Protein AF-A0AA48L4Y2-F1 (afdb_monomer)

Sequence (197 aa):
MAPTPDEFEDLVLSARYGDLEDVQAFADAYGWGAVSSARDDRGNSVLHMACGNGHLDVVKLILANVPASALPALISAKNEAGSPAVHWAVLNNHVACVQALVDVPDTNGGGIQVLKQCNGAGRDAFAEALFSGEGKEEVAGWIEGYIWKIEGDDDEVRMTAGVAAEEEVPSRDEQGVEPVEVEPVDDVADKAAQLKV

Mean predicted aligned error: 11.94 Å

Nearest PDB structures (foldseek):
  6wj5-assembly1_D  TM=8.717E-01  e=1.691E-03  Homo sapiens
  4ber-assembly2_B  TM=6.955E-01  e=3.389E-02  Legionella pneumophila
  4bep-assembly1_A  TM=6.954E-01  e=5.237E-02  Legionella pneumophila
  4ber-assembly1_A  TM=5.789E-01  e=1.991E-02  Legionella pneumophila
  8ffn-assembly1_D  TM=6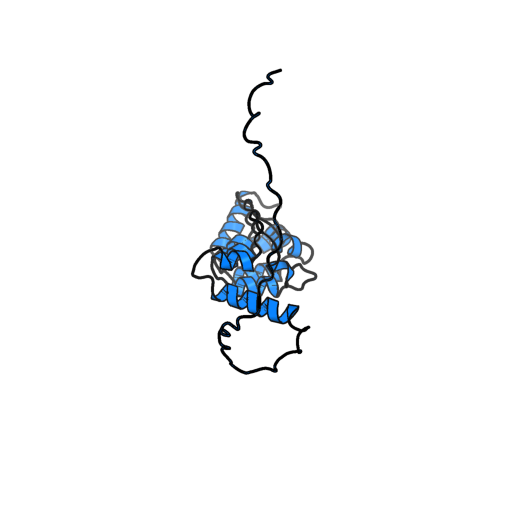.834E-01  e=2.128E-01  Oryctolagus cuniculus

Radius of gyration: 29.12 Å; Cα contacts (8 Å, |Δi|>4): 276; chains: 1; bounding box: 44×71×82 Å

InterPro domains:
  IPR002110 Ankyrin repeat [PF12796] (12-103)
  IPR002110 Ankyrin repeat [PS50088] (42-63)
  IPR002110 Ankyrin repeat [SM00248] (42-71)
  IPR002110 Ankyrin repeat [SM00248] (81-109)
  IPR036770 Ankyrin repeat-containing domain superfamily [G3DSA:1.25.40.20] (3-144)
  IPR036770 Ankyrin repeat-containing domain superfamily [SSF48403] (11-104)

Secondary structure (DSSP, 8-state):
-PPPHHHHHHHHHHHHHT-HHHHHHHHHHH-HHHHHH-B-TT--BHHHHHHHTT-HHHHHHHHHHS-TTTHHHHHT-B-TTS-BHHHHHHHTT-HHHHHHHHTS-GGGT-HHHHHT---TTS--HHHHHHHT-SS-HHHHHHHHHHHHHHHGGG-------------PPPPP-----PPPP----------------

Organism: NCBI:txid279322

Structure (mmCIF, N/CA/C/O backbone):
data_AF-A0AA48L4Y2-F1
#
_entry.id   AF-A0AA48L4Y2-F1
#
loop_
_atom_site.group_PDB
_atom_site.id
_atom_site.type_symbol
_atom_site.label_atom_id
_atom_site.label_alt_id
_atom_site.label_comp_id
_atom_site.label_asym_id
_atom_site.label_entity_id
_atom_site.label_seq_id
_atom_site.pdbx_PDB_ins_code
_atom_site.Cartn_x
_atom_site.Cartn_y
_atom_site.Cartn_z
_atom_site.occupancy
_atom_site.B_iso_or_equiv
_atom_site.auth_seq_id
_atom_site.auth_comp_id
_atom_site.auth_asym_id
_atom_site.auth_atom_id
_atom_site.pdbx_PDB_model_num
ATOM 1 N N . MET A 1 1 ? 15.351 -6.177 -18.259 1.00 82.12 1 MET A N 1
ATOM 2 C CA . MET A 1 1 ? 15.454 -4.733 -18.571 1.00 82.12 1 MET A CA 1
ATOM 3 C C . MET A 1 1 ? 14.883 -3.984 -17.378 1.00 82.12 1 MET A C 1
ATOM 5 O O . MET A 1 1 ? 14.083 -4.585 -16.675 1.00 82.12 1 MET A O 1
ATOM 9 N N . ALA A 1 2 ? 15.347 -2.771 -17.074 1.00 93.12 2 ALA A N 1
ATOM 10 C CA . ALA A 1 2 ? 14.723 -1.972 -16.016 1.00 93.12 2 ALA A CA 1
ATOM 11 C C . ALA A 1 2 ? 13.446 -1.302 -16.566 1.00 93.12 2 ALA A C 1
ATOM 13 O O . ALA A 1 2 ? 13.477 -0.947 -17.748 1.00 93.12 2 ALA A O 1
ATOM 14 N N . PRO A 1 3 ? 12.383 -1.132 -15.756 1.00 97.25 3 PRO A N 1
ATOM 15 C CA . PRO A 1 3 ? 11.187 -0.404 -16.175 1.00 97.25 3 PRO A CA 1
ATOM 16 C C . PRO A 1 3 ? 11.504 1.054 -16.518 1.00 97.25 3 PRO A C 1
ATOM 18 O O . PRO A 1 3 ? 12.407 1.656 -15.923 1.00 97.25 3 PRO A O 1
ATOM 21 N N . THR A 1 4 ? 10.762 1.625 -17.459 1.00 97.56 4 THR A N 1
ATOM 22 C CA . THR A 1 4 ? 10.784 3.063 -17.749 1.00 97.56 4 THR A CA 1
ATOM 23 C C . THR A 1 4 ? 9.967 3.851 -16.710 1.00 97.56 4 THR A C 1
ATOM 25 O O . THR A 1 4 ? 9.196 3.258 -15.953 1.00 97.56 4 THR A O 1
ATOM 28 N N . PRO A 1 5 ? 10.117 5.189 -16.644 1.00 96.69 5 PRO A N 1
ATOM 29 C CA . PRO A 1 5 ? 9.245 6.032 -15.823 1.00 96.69 5 PRO A CA 1
ATOM 30 C C . PRO A 1 5 ? 7.757 5.858 -16.159 1.00 96.69 5 PRO A C 1
ATOM 32 O O . PRO A 1 5 ? 6.973 5.603 -15.253 1.00 96.69 5 PRO A O 1
ATOM 35 N N . ASP A 1 6 ? 7.402 5.873 -17.447 1.00 96.62 6 ASP A N 1
ATOM 36 C CA . ASP A 1 6 ? 6.021 5.683 -17.912 1.00 96.62 6 ASP A CA 1
ATOM 37 C C . ASP A 1 6 ? 5.442 4.335 -17.443 1.00 96.62 6 ASP A C 1
ATOM 39 O O . ASP A 1 6 ? 4.315 4.271 -16.968 1.00 96.62 6 ASP A O 1
ATOM 43 N N . GLU A 1 7 ? 6.232 3.254 -17.474 1.00 98.31 7 GLU A N 1
ATOM 44 C CA . GLU A 1 7 ? 5.785 1.942 -16.983 1.00 98.31 7 GLU A CA 1
ATOM 45 C C . GLU A 1 7 ? 5.562 1.927 -15.461 1.00 98.31 7 GLU A C 1
ATOM 47 O O . GLU A 1 7 ? 4.697 1.203 -14.964 1.00 98.31 7 GLU A O 1
ATOM 52 N N . PHE A 1 8 ? 6.327 2.716 -14.697 1.00 98.31 8 PHE A N 1
ATOM 53 C CA . PHE A 1 8 ? 6.065 2.889 -13.268 1.00 98.31 8 PHE A CA 1
ATOM 54 C C . PHE A 1 8 ? 4.795 3.697 -13.009 1.00 98.31 8 PHE A C 1
ATOM 56 O O . PHE A 1 8 ? 4.038 3.342 -12.104 1.00 98.31 8 PHE A O 1
ATOM 63 N N . GLU A 1 9 ? 4.553 4.756 -13.780 1.00 97.31 9 GLU A N 1
ATOM 64 C CA . GLU A 1 9 ? 3.323 5.546 -13.694 1.00 97.31 9 GLU A CA 1
ATOM 65 C C . GLU A 1 9 ? 2.095 4.690 -14.026 1.00 97.31 9 GLU A C 1
ATOM 67 O O . GLU A 1 9 ? 1.139 4.666 -13.244 1.00 97.31 9 GLU A O 1
ATOM 72 N N . ASP A 1 10 ? 2.156 3.912 -15.109 1.00 98.31 10 ASP A N 1
ATOM 73 C CA . ASP A 1 10 ? 1.099 2.987 -15.524 1.00 98.31 10 ASP A CA 1
ATOM 74 C C . ASP A 1 10 ? 0.814 1.930 -14.448 1.00 98.31 10 ASP A C 1
ATOM 76 O O . ASP A 1 10 ? -0.346 1.639 -14.141 1.00 98.31 10 ASP A O 1
ATOM 80 N N . LEU A 1 11 ? 1.850 1.395 -13.792 1.00 98.81 11 LEU A N 1
ATOM 81 C CA . LEU A 1 11 ? 1.672 0.474 -12.669 1.00 98.81 11 LEU A CA 1
ATOM 82 C C . LEU A 1 11 ? 0.964 1.140 -11.479 1.00 98.81 11 LEU A C 1
ATOM 84 O O . LEU A 1 11 ? 0.075 0.544 -10.864 1.00 98.81 11 LEU A O 1
ATOM 88 N N . VAL A 1 12 ? 1.365 2.361 -11.112 1.00 98.69 12 VAL A N 1
ATOM 89 C CA . VAL A 1 12 ? 0.729 3.088 -10.002 1.00 98.69 12 VAL A CA 1
ATOM 90 C C . VAL A 1 12 ? -0.729 3.414 -10.342 1.00 98.69 12 VAL A C 1
ATOM 92 O O . VAL A 1 12 ? -1.592 3.337 -9.463 1.00 98.69 12 VAL A O 1
ATOM 95 N N . LEU A 1 13 ? -1.030 3.694 -11.613 1.00 98.62 13 LEU A N 1
ATOM 96 C CA . LEU A 1 13 ? -2.392 3.883 -12.105 1.00 98.62 13 LEU A CA 1
ATOM 97 C C . LEU A 1 13 ? -3.214 2.586 -12.066 1.00 98.62 13 LEU A C 1
ATOM 99 O O . LEU A 1 13 ? -4.351 2.612 -11.601 1.00 98.62 13 LEU A O 1
ATOM 103 N N . SER A 1 14 ? -2.623 1.454 -12.450 1.00 98.81 14 SER A N 1
ATOM 104 C CA . SER A 1 14 ? -3.247 0.125 -12.350 1.00 98.81 14 SER A CA 1
ATOM 105 C C . SER A 1 14 ? -3.649 -0.175 -10.901 1.00 98.81 14 SER A C 1
ATOM 107 O O . SER A 1 14 ? -4.778 -0.567 -10.609 1.00 98.81 14 SER A O 1
ATOM 109 N N . ALA A 1 15 ? -2.763 0.126 -9.943 1.00 98.81 15 ALA A N 1
ATOM 110 C CA . ALA A 1 15 ? -3.067 -0.006 -8.519 1.00 98.81 15 ALA A CA 1
ATOM 111 C C . ALA A 1 15 ? -4.186 0.943 -8.045 1.00 98.81 15 ALA A C 1
ATOM 113 O O . ALA A 1 15 ? -4.912 0.615 -7.106 1.00 98.81 15 ALA A O 1
ATOM 114 N N . ARG A 1 16 ? -4.344 2.110 -8.683 1.00 98.69 16 ARG A N 1
ATOM 115 C CA . ARG A 1 16 ? -5.411 3.078 -8.385 1.00 98.69 16 ARG A CA 1
ATOM 116 C C . ARG A 1 16 ? -6.785 2.609 -8.841 1.00 98.69 16 ARG A C 1
ATOM 118 O O . ARG A 1 16 ? -7.756 2.965 -8.183 1.00 98.69 16 ARG A O 1
ATOM 125 N N . TYR A 1 17 ? -6.860 1.881 -9.951 1.00 98.56 17 TYR A N 1
ATOM 126 C CA . TYR A 1 17 ? -8.119 1.374 -10.504 1.00 98.56 17 TYR A CA 1
ATOM 127 C C . TYR A 1 17 ? -8.431 -0.071 -10.105 1.00 98.56 17 TYR A C 1
ATOM 129 O O . TYR A 1 17 ? -9.538 -0.545 -10.356 1.00 98.56 17 TYR A O 1
ATOM 137 N N . GLY A 1 18 ? -7.499 -0.742 -9.425 1.00 98.56 18 GLY A N 1
ATOM 138 C CA . GLY A 1 18 ? -7.690 -2.116 -8.976 1.00 98.56 18 GLY A CA 1
ATOM 139 C C . GLY A 1 18 ? -7.414 -3.142 -10.070 1.00 98.56 18 GLY A C 1
ATOM 140 O O . GLY A 1 18 ? -7.917 -4.260 -9.991 1.00 98.56 18 GLY A O 1
ATOM 141 N N . ASP A 1 19 ? -6.620 -2.777 -11.078 1.00 98.62 19 ASP A N 1
ATOM 142 C CA . ASP A 1 19 ? -6.296 -3.625 -12.223 1.00 98.62 19 ASP A CA 1
ATOM 143 C C . ASP A 1 19 ? -5.262 -4.683 -11.812 1.00 98.62 19 ASP A C 1
ATOM 145 O O . ASP A 1 19 ? -4.060 -4.585 -12.065 1.00 98.62 19 ASP A O 1
ATOM 149 N N . LEU A 1 20 ? -5.744 -5.705 -11.102 1.00 98.62 20 LEU A N 1
ATOM 150 C CA . LEU A 1 20 ? -4.931 -6.777 -10.530 1.00 98.62 20 LEU A CA 1
ATOM 151 C C . LEU A 1 20 ? -4.103 -7.507 -11.594 1.00 98.62 20 LEU A C 1
ATOM 153 O O . LEU A 1 20 ? -2.946 -7.852 -11.349 1.00 98.62 20 LEU A O 1
ATOM 157 N N . GLU A 1 21 ? -4.694 -7.727 -12.769 1.00 98.56 21 GLU A N 1
ATOM 158 C CA . GLU A 1 21 ? -4.048 -8.399 -13.899 1.00 98.56 21 GLU A CA 1
ATOM 159 C C . GLU A 1 21 ? -2.840 -7.605 -14.412 1.00 98.56 21 GLU A C 1
ATOM 161 O O . GLU A 1 21 ? -1.782 -8.193 -14.634 1.00 98.56 21 GLU A O 1
ATOM 166 N N . ASP A 1 22 ? -2.947 -6.277 -14.497 1.00 98.69 22 ASP A N 1
ATOM 167 C CA . ASP A 1 22 ? -1.859 -5.409 -14.961 1.00 98.69 22 ASP A CA 1
ATOM 168 C C . ASP A 1 22 ? -0.744 -5.287 -13.914 1.00 98.69 22 ASP A C 1
ATOM 170 O O . ASP A 1 22 ? 0.444 -5.326 -14.250 1.00 98.69 22 ASP A O 1
ATOM 174 N N . VAL A 1 23 ? -1.100 -5.253 -12.623 1.00 98.81 23 VAL A N 1
ATOM 175 C CA . VAL A 1 23 ? -0.116 -5.327 -11.528 1.00 98.81 23 VAL A CA 1
ATOM 176 C C . VAL A 1 23 ? 0.671 -6.639 -11.595 1.00 98.81 23 VAL A C 1
ATOM 178 O O . VAL A 1 23 ? 1.899 -6.631 -11.459 1.00 98.81 23 VAL A O 1
ATOM 181 N N . GLN A 1 24 ? -0.011 -7.764 -11.830 1.00 98.75 24 GLN A N 1
ATOM 182 C CA . GLN A 1 24 ? 0.638 -9.064 -11.991 1.00 98.75 24 GLN A CA 1
ATOM 183 C C . GLN A 1 24 ? 1.513 -9.102 -13.250 1.00 98.75 24 GLN A C 1
ATOM 185 O O . GLN A 1 24 ? 2.653 -9.557 -13.179 1.00 98.75 24 GLN A O 1
ATOM 190 N N . ALA A 1 25 ? 1.030 -8.577 -14.378 1.00 98.62 25 ALA A N 1
ATOM 191 C CA . ALA A 1 25 ? 1.781 -8.542 -15.629 1.00 98.62 25 ALA A CA 1
ATOM 192 C C . ALA A 1 25 ? 3.078 -7.724 -15.500 1.00 98.62 25 ALA A C 1
ATOM 194 O O . ALA A 1 25 ? 4.140 -8.169 -15.945 1.00 98.62 25 ALA A O 1
ATOM 195 N N . PHE A 1 26 ? 3.030 -6.568 -14.830 1.00 98.75 26 PHE A N 1
ATOM 196 C CA . PHE A 1 26 ? 4.232 -5.793 -14.523 1.00 98.75 26 PHE A CA 1
ATOM 197 C C . PHE A 1 26 ? 5.196 -6.592 -13.637 1.00 98.75 26 PHE A C 1
ATOM 199 O O . PHE A 1 26 ? 6.405 -6.621 -13.886 1.00 98.75 26 PHE A O 1
ATOM 206 N N . ALA A 1 27 ? 4.680 -7.250 -12.595 1.00 98.50 27 ALA A N 1
ATOM 207 C CA . ALA A 1 27 ? 5.496 -8.056 -11.694 1.00 98.50 27 ALA A CA 1
ATOM 208 C C . ALA A 1 27 ? 6.158 -9.244 -12.410 1.00 98.50 27 ALA A C 1
ATOM 210 O O . ALA A 1 27 ? 7.315 -9.550 -12.127 1.00 98.50 27 ALA A O 1
ATOM 211 N N . ASP A 1 28 ? 5.474 -9.874 -13.361 1.00 98.44 28 ASP A N 1
ATOM 212 C CA . ASP A 1 28 ? 6.025 -10.965 -14.168 1.00 98.44 28 ASP A CA 1
ATOM 213 C C . ASP A 1 28 ? 7.139 -10.471 -15.106 1.00 98.44 28 ASP A C 1
ATOM 215 O O . ASP A 1 28 ? 8.135 -11.169 -15.318 1.00 98.44 28 ASP A O 1
ATOM 219 N N . ALA A 1 29 ? 7.013 -9.250 -15.636 1.00 98.25 29 ALA A N 1
ATOM 220 C CA . ALA A 1 29 ? 8.003 -8.646 -16.525 1.00 98.25 29 ALA A CA 1
ATOM 221 C C . ALA A 1 29 ? 9.253 -8.127 -15.787 1.00 98.25 29 ALA A C 1
ATOM 223 O O . ALA A 1 29 ? 10.380 -8.283 -16.275 1.00 98.25 29 ALA A O 1
ATOM 224 N N . TYR A 1 30 ? 9.067 -7.510 -14.616 1.00 98.31 30 TYR A N 1
ATOM 225 C CA . TYR A 1 30 ? 10.101 -6.712 -13.941 1.00 98.31 30 TYR A CA 1
ATOM 226 C C . TYR A 1 30 ? 10.435 -7.164 -12.515 1.00 98.31 30 TYR A C 1
ATOM 228 O O . TYR A 1 30 ? 11.459 -6.765 -11.954 1.00 98.31 30 TYR A O 1
ATOM 236 N N . GLY A 1 31 ? 9.607 -8.028 -11.934 1.00 98.38 31 GLY A N 1
ATOM 237 C CA . GLY A 1 31 ? 9.739 -8.544 -10.579 1.00 98.38 31 GLY A CA 1
ATOM 238 C C . GLY A 1 31 ? 9.075 -7.668 -9.515 1.00 98.38 31 GLY A C 1
ATOM 239 O O . GLY A 1 31 ? 8.991 -6.444 -9.613 1.00 98.38 31 GLY A O 1
ATOM 240 N N . TRP A 1 32 ? 8.688 -8.302 -8.409 1.00 98.38 32 TRP A N 1
ATOM 241 C CA . TRP A 1 32 ? 8.059 -7.640 -7.260 1.00 98.38 32 TRP A CA 1
ATOM 242 C C . TRP A 1 32 ? 8.945 -6.604 -6.553 1.00 98.38 32 TRP A C 1
ATOM 244 O O . TRP A 1 32 ? 8.445 -5.683 -5.907 1.00 98.38 32 TRP A O 1
ATOM 254 N N . GLY A 1 33 ? 10.269 -6.705 -6.707 1.00 97.75 33 GLY A N 1
ATOM 255 C CA . GLY A 1 33 ? 11.188 -5.652 -6.273 1.00 97.75 33 GLY A CA 1
ATOM 256 C C . GLY A 1 33 ? 10.941 -4.335 -7.017 1.00 97.75 33 GLY A C 1
ATOM 257 O O . GLY A 1 33 ? 10.851 -3.287 -6.379 1.00 97.75 33 GLY A O 1
ATOM 258 N N . ALA A 1 34 ? 10.742 -4.392 -8.338 1.00 98.19 34 ALA A N 1
ATOM 259 C CA . ALA A 1 34 ? 10.421 -3.217 -9.144 1.00 98.19 34 ALA A CA 1
ATOM 260 C C . ALA A 1 34 ? 9.049 -2.638 -8.766 1.00 98.19 34 ALA A C 1
ATOM 262 O O . ALA A 1 34 ? 8.947 -1.431 -8.545 1.00 98.19 34 ALA A O 1
ATOM 263 N N . VAL A 1 35 ? 8.036 -3.494 -8.560 1.00 98.69 35 VAL A N 1
ATOM 264 C CA . VAL A 1 35 ? 6.704 -3.080 -8.070 1.00 98.69 35 VAL A CA 1
ATOM 265 C C . VAL A 1 35 ? 6.817 -2.235 -6.798 1.00 98.69 35 VAL A C 1
ATOM 267 O O . VAL A 1 35 ? 6.218 -1.167 -6.695 1.00 98.69 35 VAL A O 1
ATOM 270 N N . SER A 1 36 ? 7.650 -2.662 -5.842 1.00 98.25 36 SER A N 1
ATOM 271 C CA . SER A 1 36 ? 7.834 -1.941 -4.574 1.00 98.25 36 SER A CA 1
ATOM 272 C C . SER A 1 36 ? 8.508 -0.565 -4.714 1.00 98.25 36 SER A C 1
ATOM 274 O O . SER A 1 36 ? 8.355 0.298 -3.843 1.00 98.25 36 SER A O 1
ATOM 276 N N . SER A 1 37 ? 9.231 -0.327 -5.813 1.00 97.94 37 SER A N 1
ATOM 277 C CA . SER A 1 37 ? 9.951 0.928 -6.074 1.00 97.94 37 SER A CA 1
ATOM 278 C C . SER A 1 37 ? 9.147 1.970 -6.856 1.00 97.94 37 SER A C 1
ATOM 280 O O . SER A 1 37 ? 9.524 3.137 -6.842 1.00 97.94 37 SER A O 1
ATOM 282 N N . ALA A 1 38 ? 8.029 1.580 -7.474 1.00 98.25 38 ALA A N 1
ATOM 283 C CA . ALA A 1 38 ? 7.215 2.456 -8.314 1.00 98.25 38 ALA A CA 1
ATOM 284 C C . ALA A 1 38 ? 6.593 3.614 -7.522 1.00 98.25 38 ALA A C 1
ATOM 286 O O . ALA A 1 38 ? 6.043 3.398 -6.432 1.00 98.25 38 ALA A O 1
ATOM 287 N N . ARG A 1 39 ? 6.682 4.835 -8.051 1.00 98.00 39 ARG A N 1
ATOM 288 C CA . ARG A 1 39 ? 6.108 6.054 -7.466 1.00 98.00 39 ARG A CA 1
ATOM 289 C C . ARG A 1 39 ? 5.532 6.932 -8.574 1.00 98.00 39 ARG A C 1
ATOM 291 O O . ARG A 1 39 ? 6.140 7.000 -9.635 1.00 98.00 39 ARG A O 1
ATOM 298 N N . ASP A 1 40 ? 4.405 7.592 -8.309 1.00 97.19 40 ASP A N 1
ATOM 299 C CA . ASP A 1 40 ? 3.910 8.681 -9.163 1.00 97.19 40 ASP A CA 1
ATOM 300 C C . ASP A 1 40 ? 4.630 10.011 -8.864 1.00 97.19 40 ASP A C 1
ATOM 302 O O . ASP A 1 40 ? 5.438 10.109 -7.933 1.00 97.19 40 ASP A O 1
ATOM 306 N N . ASP A 1 41 ? 4.270 11.058 -9.608 1.00 97.12 41 ASP A N 1
ATOM 307 C CA . ASP A 1 41 ? 4.790 12.424 -9.451 1.00 97.12 41 ASP A CA 1
ATOM 308 C C . ASP A 1 41 ? 4.597 13.033 -8.057 1.00 97.12 41 ASP A C 1
ATOM 310 O O . ASP A 1 41 ? 5.268 14.000 -7.716 1.00 97.12 41 ASP A O 1
ATOM 314 N N . ARG A 1 42 ? 3.679 12.500 -7.244 1.00 97.38 42 ARG A N 1
ATOM 315 C CA . ARG A 1 42 ? 3.410 12.965 -5.874 1.00 97.38 42 ARG A CA 1
ATOM 316 C C . ARG A 1 42 ? 4.058 12.061 -4.828 1.00 97.38 42 ARG A C 1
ATOM 318 O O . ARG A 1 42 ? 3.740 12.149 -3.636 1.00 97.38 42 ARG A O 1
ATOM 325 N N . GLY A 1 43 ? 4.926 11.147 -5.256 1.00 97.75 43 GLY A N 1
ATOM 326 C CA . GLY A 1 43 ? 5.579 10.167 -4.400 1.00 97.75 43 GLY A CA 1
ATOM 327 C C . GLY A 1 43 ? 4.639 9.088 -3.857 1.00 97.75 43 GLY A C 1
ATOM 328 O O . GLY A 1 43 ? 5.007 8.385 -2.914 1.00 97.75 43 GLY A O 1
ATOM 329 N N . ASN A 1 44 ? 3.432 8.932 -4.404 1.00 98.62 44 ASN A N 1
ATOM 330 C CA . ASN A 1 44 ? 2.531 7.858 -4.006 1.00 98.62 44 ASN A CA 1
ATOM 331 C C . ASN A 1 44 ? 3.035 6.529 -4.568 1.00 98.62 44 ASN A C 1
ATOM 333 O O . ASN A 1 44 ? 3.330 6.403 -5.753 1.00 98.62 44 ASN A O 1
ATOM 337 N N . SER A 1 45 ? 3.110 5.515 -3.711 1.00 98.75 45 SER A N 1
ATOM 338 C CA . SER A 1 45 ? 3.391 4.138 -4.126 1.00 98.75 45 SER A CA 1
ATOM 339 C C . SER A 1 45 ? 2.128 3.407 -4.581 1.00 98.75 45 SER A C 1
ATOM 341 O O . SER A 1 45 ? 1.007 3.846 -4.318 1.00 98.75 45 SER A O 1
ATOM 343 N N . VAL A 1 46 ? 2.313 2.216 -5.153 1.00 98.81 46 VAL A N 1
ATOM 344 C CA . VAL A 1 46 ? 1.220 1.274 -5.449 1.00 98.81 46 VAL A CA 1
ATOM 345 C C . VAL A 1 46 ? 0.311 1.009 -4.239 1.00 98.81 46 VAL A C 1
ATOM 347 O O . VAL A 1 46 ? -0.904 0.927 -4.397 1.00 98.81 46 VAL A O 1
ATOM 350 N N . LEU A 1 47 ? 0.859 0.965 -3.014 1.00 98.81 47 LEU A N 1
ATOM 351 C CA . LEU A 1 47 ? 0.045 0.794 -1.806 1.00 98.81 47 LEU A CA 1
ATOM 352 C C . LEU A 1 47 ? -0.791 2.033 -1.485 1.00 98.81 47 LEU A C 1
ATOM 354 O O . LEU A 1 47 ? -1.914 1.861 -1.035 1.00 98.81 47 LEU A O 1
ATOM 358 N N . HIS A 1 48 ? -0.300 3.255 -1.722 1.00 98.81 48 HIS A N 1
ATOM 359 C CA . HIS A 1 48 ? -1.107 4.463 -1.490 1.00 98.81 48 HIS A CA 1
ATOM 360 C C . HIS A 1 48 ? -2.363 4.441 -2.358 1.00 98.81 48 HIS A C 1
ATOM 362 O O . HIS A 1 48 ? -3.465 4.666 -1.861 1.00 98.81 48 HIS A O 1
ATOM 368 N N . MET A 1 49 ? -2.186 4.118 -3.640 1.00 98.81 49 MET A N 1
ATOM 369 C CA . MET A 1 49 ? -3.277 4.088 -4.605 1.00 98.81 49 MET A CA 1
ATOM 370 C C . MET A 1 49 ? -4.259 2.949 -4.334 1.00 98.81 49 MET A C 1
ATOM 372 O O . MET A 1 49 ? -5.458 3.206 -4.240 1.00 98.81 49 MET A O 1
ATOM 376 N N . ALA A 1 50 ? -3.775 1.725 -4.114 1.00 98.88 50 ALA A N 1
ATOM 377 C CA . ALA A 1 50 ? -4.651 0.590 -3.831 1.00 98.88 50 ALA A CA 1
ATOM 378 C C . ALA A 1 50 ? -5.390 0.746 -2.489 1.00 98.88 50 ALA A C 1
ATOM 380 O O . ALA A 1 50 ? -6.598 0.529 -2.418 1.00 98.88 50 ALA A O 1
ATOM 381 N N . CYS A 1 51 ? -4.695 1.191 -1.433 1.00 98.88 51 CYS A N 1
ATOM 382 C CA . CYS A 1 51 ? -5.299 1.413 -0.115 1.00 98.88 51 CYS A CA 1
ATOM 383 C C . CYS A 1 51 ? -6.309 2.560 -0.136 1.00 98.88 51 CYS A C 1
ATOM 385 O O . CYS A 1 51 ? -7.380 2.432 0.450 1.00 98.88 51 CYS A O 1
ATOM 387 N N . GLY A 1 52 ? -5.985 3.665 -0.812 1.00 98.56 52 GLY A N 1
ATOM 388 C CA . GLY A 1 52 ? -6.845 4.844 -0.894 1.00 98.56 52 GLY A CA 1
ATOM 389 C C . GLY A 1 52 ? -8.133 4.644 -1.686 1.00 98.56 52 GLY A C 1
ATOM 390 O O . GLY A 1 52 ? -9.072 5.397 -1.467 1.00 98.56 52 GLY A O 1
ATOM 391 N N . ASN A 1 53 ? -8.183 3.644 -2.571 1.00 98.69 53 ASN A N 1
ATOM 392 C CA . ASN A 1 53 ? -9.368 3.313 -3.371 1.00 98.69 53 ASN A CA 1
ATOM 393 C C . ASN A 1 53 ? -10.015 1.974 -2.959 1.00 98.69 53 ASN A C 1
ATOM 395 O O . ASN A 1 53 ? -10.975 1.528 -3.583 1.00 98.69 53 ASN A O 1
ATOM 399 N N . GLY A 1 54 ? -9.512 1.325 -1.903 1.00 98.56 54 GLY A N 1
ATOM 400 C CA . GLY A 1 54 ? -10.135 0.134 -1.320 1.00 98.56 54 GLY A CA 1
ATOM 401 C C . GLY A 1 54 ? -9.918 -1.164 -2.102 1.00 98.56 54 GLY A C 1
ATOM 402 O O . GLY A 1 54 ? -10.654 -2.130 -1.887 1.00 98.56 54 GLY A O 1
ATOM 403 N N . HIS A 1 55 ? -8.910 -1.222 -2.975 1.00 98.88 55 HIS A N 1
ATOM 404 C CA . HIS A 1 55 ? -8.574 -2.398 -3.786 1.00 98.88 55 HIS A CA 1
ATOM 405 C C . HIS A 1 55 ? -7.815 -3.447 -2.964 1.00 98.88 55 HIS A C 1
ATOM 407 O O . HIS A 1 55 ? -6.604 -3.640 -3.093 1.00 98.88 55 HIS A O 1
ATOM 413 N N . LEU A 1 56 ? -8.538 -4.102 -2.052 1.00 98.88 56 LEU A N 1
ATOM 414 C CA . LEU A 1 56 ? -7.990 -5.061 -1.091 1.00 98.88 56 LEU A CA 1
ATOM 415 C C . LEU A 1 56 ? -7.260 -6.237 -1.750 1.00 98.88 56 LEU A C 1
ATOM 417 O O . LEU A 1 56 ? -6.286 -6.750 -1.205 1.00 98.88 56 LEU A O 1
ATOM 421 N N . ASP A 1 57 ? -7.758 -6.701 -2.886 1.00 98.81 57 ASP A N 1
ATOM 422 C CA . ASP A 1 57 ? -7.163 -7.766 -3.68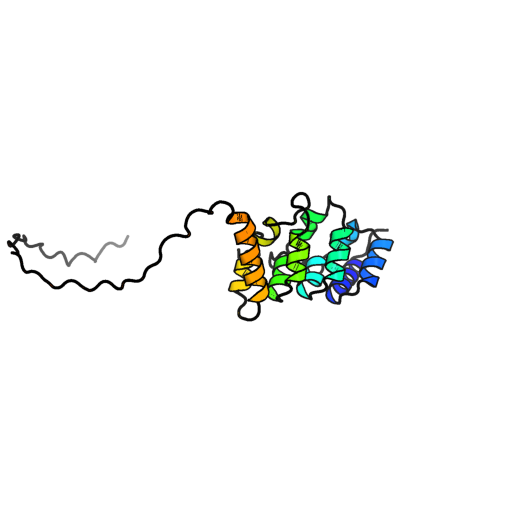4 1.00 98.81 57 ASP A CA 1
ATOM 423 C C . ASP A 1 57 ? -5.778 -7.373 -4.212 1.00 98.81 57 ASP A C 1
ATOM 425 O O . ASP A 1 57 ? -4.821 -8.123 -4.011 1.00 98.81 57 ASP A O 1
ATOM 429 N N . VAL A 1 58 ? -5.639 -6.165 -4.763 1.00 98.94 58 VAL A N 1
ATOM 430 C CA . VAL A 1 58 ? -4.347 -5.598 -5.174 1.00 98.94 58 VAL A CA 1
ATOM 431 C C . VAL A 1 58 ? -3.422 -5.412 -3.970 1.00 98.94 58 VAL A C 1
ATOM 433 O O . VAL A 1 58 ? -2.254 -5.801 -4.029 1.00 98.94 58 VAL A O 1
ATOM 436 N N . VAL A 1 59 ? -3.931 -4.894 -2.844 1.00 98.94 59 VAL A N 1
ATOM 437 C CA . VAL A 1 59 ? -3.149 -4.765 -1.599 1.00 98.94 59 VAL A CA 1
ATOM 438 C C . VAL A 1 59 ? -2.605 -6.127 -1.165 1.00 98.94 59 VAL A C 1
ATOM 440 O O . VAL A 1 59 ? -1.399 -6.274 -0.971 1.00 98.94 59 VAL A O 1
ATOM 443 N N . LYS A 1 60 ? -3.458 -7.151 -1.062 1.00 98.88 60 LYS A N 1
ATOM 444 C CA . LYS A 1 60 ? -3.046 -8.503 -0.659 1.00 98.88 60 LYS A CA 1
ATOM 445 C C . LYS A 1 60 ? -2.050 -9.118 -1.633 1.00 98.88 60 LYS A C 1
ATOM 447 O O . LYS A 1 60 ? -1.090 -9.740 -1.183 1.00 98.88 60 LYS A O 1
ATOM 452 N N . LEU A 1 61 ? -2.249 -8.929 -2.937 1.00 98.81 61 LEU A N 1
ATOM 453 C CA . LEU A 1 61 ? -1.329 -9.422 -3.956 1.00 98.81 61 LEU A CA 1
ATOM 454 C C . LEU A 1 61 ? 0.072 -8.824 -3.766 1.00 98.81 61 LEU A C 1
ATOM 456 O O . LEU A 1 61 ? 1.056 -9.564 -3.731 1.00 98.81 61 LEU A O 1
ATOM 460 N N . ILE A 1 62 ? 0.157 -7.504 -3.581 1.00 98.81 62 ILE A N 1
ATOM 461 C CA . ILE A 1 62 ? 1.424 -6.798 -3.361 1.00 98.81 62 ILE A CA 1
ATOM 462 C C . ILE A 1 62 ? 2.083 -7.271 -2.058 1.00 98.81 62 ILE A C 1
ATOM 464 O O . ILE A 1 62 ? 3.251 -7.659 -2.073 1.00 98.81 62 ILE A O 1
ATOM 468 N N . LEU A 1 63 ? 1.351 -7.286 -0.939 1.00 98.69 63 LEU A N 1
ATOM 469 C CA . LEU A 1 63 ? 1.899 -7.663 0.372 1.00 98.69 63 LEU A CA 1
ATOM 470 C C . LEU A 1 63 ? 2.391 -9.119 0.419 1.00 98.69 63 LEU A C 1
ATOM 472 O O . LEU A 1 63 ? 3.362 -9.411 1.114 1.00 98.69 63 LEU A O 1
ATOM 476 N N . ALA A 1 64 ? 1.747 -10.026 -0.321 1.00 98.44 64 ALA A N 1
ATOM 477 C CA . ALA A 1 64 ? 2.118 -11.439 -0.356 1.00 98.44 64 ALA A CA 1
ATOM 478 C C . ALA A 1 64 ? 3.379 -11.725 -1.186 1.00 98.44 64 ALA A C 1
ATOM 480 O O . ALA A 1 64 ? 4.052 -12.726 -0.935 1.00 98.44 64 ALA A O 1
ATOM 481 N N . ASN A 1 65 ? 3.694 -10.883 -2.175 1.00 98.56 65 ASN A N 1
ATOM 482 C CA . ASN A 1 65 ? 4.737 -11.183 -3.157 1.00 98.56 65 ASN A CA 1
ATOM 483 C C . ASN A 1 65 ? 5.936 -10.224 -3.131 1.00 98.56 65 ASN A C 1
ATOM 485 O O . ASN A 1 65 ? 7.023 -10.592 -3.586 1.00 98.56 65 ASN A O 1
ATOM 489 N N . VAL A 1 66 ? 5.782 -9.007 -2.598 1.00 98.44 66 VAL A N 1
ATOM 490 C CA . VAL A 1 66 ? 6.918 -8.096 -2.404 1.00 98.44 66 VAL A CA 1
ATOM 491 C C . VAL A 1 66 ? 7.939 -8.739 -1.457 1.00 98.44 66 VAL A C 1
ATOM 493 O O . VAL A 1 66 ? 7.562 -9.227 -0.390 1.00 98.44 66 VAL A O 1
ATOM 496 N N . PRO A 1 67 ? 9.244 -8.742 -1.805 1.00 97.75 67 PRO A N 1
ATOM 497 C CA . PRO A 1 67 ? 10.264 -9.346 -0.960 1.00 97.75 67 PRO A CA 1
ATOM 498 C C . PRO A 1 67 ? 10.249 -8.762 0.453 1.00 97.75 67 PRO A C 1
ATOM 500 O O . PRO A 1 67 ? 10.199 -7.542 0.623 1.00 97.75 67 PRO A O 1
ATOM 503 N N . ALA A 1 68 ? 10.395 -9.617 1.468 1.00 96.25 68 ALA A N 1
ATOM 504 C CA . ALA A 1 68 ? 10.403 -9.197 2.872 1.00 96.25 68 ALA A CA 1
ATOM 505 C C . ALA A 1 68 ? 11.450 -8.104 3.173 1.00 96.25 68 ALA A C 1
ATOM 507 O O . ALA A 1 68 ? 11.230 -7.260 4.032 1.00 96.25 68 ALA A O 1
ATOM 508 N N . SER A 1 69 ? 12.562 -8.060 2.428 1.00 96.75 69 SER A N 1
ATOM 509 C CA . SER A 1 69 ? 13.588 -7.015 2.552 1.00 96.75 69 SER A CA 1
ATOM 510 C C . SER A 1 69 ? 13.148 -5.629 2.061 1.00 96.75 69 SER A C 1
ATOM 512 O O . SER A 1 69 ? 13.761 -4.636 2.437 1.00 96.75 69 SER A O 1
ATOM 514 N N . ALA A 1 70 ? 12.131 -5.551 1.199 1.00 97.81 70 ALA A N 1
ATOM 515 C CA . ALA A 1 70 ? 11.592 -4.306 0.645 1.00 97.81 70 ALA A CA 1
ATOM 516 C C . ALA A 1 70 ? 10.255 -3.901 1.288 1.00 97.81 70 ALA A C 1
ATOM 518 O O . ALA A 1 70 ? 9.885 -2.727 1.259 1.00 97.81 70 ALA A O 1
ATOM 519 N N . LEU A 1 71 ? 9.541 -4.858 1.889 1.00 97.69 71 LEU A N 1
ATOM 520 C CA . LEU A 1 71 ? 8.197 -4.654 2.421 1.00 97.69 71 LEU A CA 1
ATOM 521 C C . LEU A 1 71 ? 8.112 -3.572 3.520 1.00 97.69 71 LEU A C 1
ATOM 523 O O . LEU A 1 71 ? 7.260 -2.692 3.378 1.00 97.69 71 LEU A O 1
ATOM 527 N N . PRO A 1 72 ? 9.017 -3.508 4.525 1.00 98.06 72 PRO A N 1
ATOM 528 C CA . PRO A 1 72 ? 8.987 -2.436 5.521 1.00 98.06 72 PRO A CA 1
ATOM 529 C C . PRO A 1 72 ? 9.109 -1.043 4.896 1.00 98.06 72 PRO A C 1
ATOM 531 O O . PRO A 1 72 ? 8.393 -0.116 5.277 1.00 98.06 72 PRO A O 1
ATOM 534 N N . ALA A 1 73 ? 9.994 -0.895 3.905 1.00 98.25 73 ALA A N 1
ATOM 535 C CA . ALA A 1 73 ? 10.209 0.369 3.208 1.00 98.25 73 ALA A CA 1
ATOM 536 C C . ALA A 1 73 ? 9.005 0.759 2.338 1.00 98.25 73 ALA A C 1
ATOM 538 O O . ALA A 1 73 ? 8.715 1.942 2.201 1.00 98.25 73 ALA A O 1
ATOM 539 N N . LEU A 1 74 ? 8.291 -0.216 1.766 1.00 98.62 74 LEU A N 1
ATOM 540 C CA . LEU A 1 74 ? 7.078 0.029 0.989 1.00 98.62 74 LEU A CA 1
ATOM 541 C C . LEU A 1 74 ? 5.892 0.431 1.881 1.00 98.62 74 LEU A C 1
ATOM 543 O O . LEU A 1 74 ? 5.199 1.391 1.551 1.00 98.62 74 LEU A O 1
ATOM 547 N N . ILE A 1 75 ? 5.675 -0.270 3.000 1.00 98.56 75 ILE A N 1
ATOM 548 C CA . ILE A 1 75 ? 4.578 0.007 3.946 1.00 98.56 75 ILE A CA 1
ATOM 549 C C . ILE A 1 75 ? 4.758 1.372 4.622 1.00 98.56 75 ILE A C 1
ATOM 551 O O . ILE A 1 75 ? 3.785 2.099 4.816 1.00 98.56 75 ILE A O 1
ATOM 555 N N . SER A 1 76 ? 5.999 1.731 4.966 1.00 98.06 76 SER A N 1
ATOM 556 C CA . SER A 1 76 ? 6.327 3.008 5.615 1.00 98.06 76 SER A CA 1
ATOM 557 C C . SER A 1 76 ? 6.690 4.140 4.651 1.00 98.06 76 SER A C 1
ATOM 559 O O . SER A 1 76 ? 7.039 5.240 5.090 1.00 98.06 76 SER A O 1
ATOM 561 N N . ALA A 1 77 ? 6.616 3.894 3.338 1.00 98.38 77 ALA A N 1
ATOM 562 C CA . ALA A 1 77 ? 6.872 4.917 2.334 1.00 98.38 77 ALA A CA 1
ATOM 563 C C . ALA A 1 77 ? 5.897 6.078 2.522 1.00 98.38 77 ALA A C 1
ATOM 565 O O . ALA A 1 77 ? 4.694 5.860 2.629 1.00 98.38 77 ALA A O 1
ATOM 566 N N . LYS A 1 78 ? 6.420 7.303 2.509 1.00 98.44 78 LYS A N 1
ATOM 567 C CA . LYS A 1 78 ? 5.633 8.531 2.612 1.00 98.44 78 LYS A CA 1
ATOM 568 C C . LYS A 1 78 ? 5.606 9.242 1.270 1.00 98.44 78 LYS A C 1
ATOM 570 O O . LYS A 1 78 ? 6.652 9.376 0.634 1.00 98.44 78 LYS A O 1
ATOM 575 N N . ASN A 1 79 ? 4.428 9.705 0.874 1.00 98.44 79 ASN A N 1
ATOM 576 C CA . ASN A 1 79 ? 4.268 10.579 -0.282 1.00 98.44 79 ASN A CA 1
ATOM 577 C C . ASN A 1 79 ? 4.723 12.023 0.025 1.00 98.44 79 ASN A C 1
ATOM 579 O O . ASN A 1 79 ? 5.197 12.319 1.124 1.00 98.44 79 ASN A O 1
ATOM 583 N N . GLU A 1 80 ? 4.548 12.950 -0.919 1.00 98.25 80 GLU A N 1
ATOM 584 C CA . GLU A 1 80 ? 4.913 14.366 -0.738 1.00 98.25 80 GLU A CA 1
ATOM 585 C C . GLU A 1 80 ? 4.185 15.064 0.424 1.00 98.25 80 GLU A C 1
ATOM 587 O O . GLU A 1 80 ? 4.738 15.967 1.049 1.00 98.25 80 GLU A O 1
ATOM 592 N N . ALA A 1 81 ? 2.973 14.622 0.780 1.00 96.38 81 ALA A N 1
ATOM 593 C CA . ALA A 1 81 ? 2.250 15.106 1.961 1.00 96.38 81 ALA A CA 1
ATOM 594 C C . ALA A 1 81 ? 2.760 14.471 3.274 1.00 96.38 81 ALA A C 1
ATOM 596 O O . ALA A 1 81 ? 2.143 14.612 4.335 1.00 96.38 81 ALA A O 1
ATOM 597 N N . GLY A 1 82 ? 3.851 13.706 3.210 1.00 98.25 82 GLY A N 1
ATOM 598 C CA . GLY A 1 82 ? 4.397 12.931 4.314 1.00 98.25 82 GLY A CA 1
ATOM 599 C C . GLY A 1 82 ? 3.501 11.773 4.751 1.00 98.25 82 GLY A C 1
ATOM 600 O O . GLY A 1 82 ? 3.783 11.168 5.779 1.00 98.25 82 GLY A O 1
ATOM 601 N N . SER A 1 83 ? 2.419 11.481 4.028 1.00 98.19 83 SER A N 1
ATOM 602 C CA . SER A 1 83 ? 1.423 10.485 4.425 1.00 98.19 83 SER A CA 1
ATOM 603 C C . SER A 1 83 ? 1.842 9.105 3.930 1.00 98.19 83 SER A C 1
ATOM 605 O O . SER A 1 83 ? 2.153 8.998 2.746 1.00 98.19 83 SER A O 1
ATOM 607 N N . PRO A 1 84 ? 1.854 8.069 4.783 1.00 98.25 84 PRO A N 1
ATOM 608 C CA . PRO A 1 84 ? 1.969 6.686 4.340 1.00 98.25 84 PRO A CA 1
ATOM 609 C C . PRO A 1 84 ? 0.641 6.140 3.798 1.00 98.25 84 PRO A C 1
ATOM 611 O O . PRO A 1 84 ? -0.422 6.749 3.951 1.00 98.25 84 PRO A O 1
ATOM 614 N N . ALA A 1 85 ? 0.687 4.956 3.181 1.00 98.56 85 ALA A N 1
ATOM 615 C CA . ALA A 1 85 ? -0.472 4.340 2.530 1.00 98.56 85 ALA A CA 1
ATOM 616 C C . ALA A 1 85 ? -1.664 4.098 3.477 1.00 98.56 85 ALA A C 1
ATOM 618 O O . ALA A 1 85 ? -2.816 4.223 3.059 1.00 98.56 85 ALA A O 1
ATOM 619 N N . VAL A 1 86 ? -1.409 3.806 4.760 1.00 98.62 86 VAL A N 1
ATOM 620 C CA . VAL A 1 86 ? -2.478 3.597 5.751 1.00 98.62 86 VAL A CA 1
ATOM 621 C C . VAL A 1 86 ? -3.351 4.841 5.936 1.00 98.62 86 VAL A C 1
ATOM 623 O O . VAL A 1 86 ? -4.565 4.703 6.058 1.00 98.62 86 VAL A O 1
ATOM 626 N N . HIS A 1 87 ? -2.788 6.055 5.857 1.00 98.38 87 HIS A N 1
ATOM 627 C CA . HIS A 1 87 ? -3.568 7.297 5.955 1.00 98.38 87 HIS A CA 1
ATOM 628 C C . HIS A 1 87 ? -4.575 7.415 4.822 1.00 98.38 87 HIS A C 1
ATOM 630 O O . HIS A 1 87 ? -5.682 7.888 5.041 1.00 98.38 87 HIS A O 1
ATOM 636 N N . TRP A 1 88 ? -4.230 6.946 3.623 1.00 98.19 88 TRP A N 1
ATOM 637 C CA . TRP A 1 88 ? -5.143 6.970 2.482 1.00 98.19 88 TRP A CA 1
ATOM 638 C C . TRP A 1 88 ? -6.293 5.972 2.642 1.00 98.19 88 TRP A C 1
ATOM 640 O O . TRP A 1 88 ? -7.431 6.316 2.320 1.00 98.19 88 TRP A O 1
ATOM 650 N N . ALA A 1 89 ? -6.031 4.777 3.186 1.00 98.56 89 ALA A N 1
ATOM 651 C CA . ALA A 1 89 ? -7.101 3.850 3.560 1.00 98.56 89 ALA A CA 1
ATOM 652 C C . ALA A 1 89 ? -8.000 4.437 4.656 1.00 98.56 89 ALA A C 1
ATOM 654 O O . ALA A 1 89 ? -9.219 4.326 4.564 1.00 98.56 89 ALA A O 1
ATOM 655 N N . VAL A 1 90 ? -7.421 5.096 5.664 1.00 98.38 90 VAL A N 1
ATOM 656 C CA . VAL A 1 90 ? -8.175 5.740 6.750 1.00 98.38 90 VAL A CA 1
ATOM 657 C C . VAL A 1 90 ? -9.054 6.874 6.233 1.00 98.38 90 VAL A C 1
ATOM 659 O O . VAL A 1 90 ? -10.244 6.910 6.537 1.00 98.38 90 VAL A O 1
ATOM 662 N N . LEU A 1 91 ? -8.498 7.772 5.417 1.00 96.31 91 LEU A N 1
ATOM 663 C CA . LEU A 1 91 ? -9.215 8.921 4.859 1.00 96.31 91 LEU A CA 1
ATOM 664 C C . LEU A 1 91 ? -10.478 8.519 4.089 1.00 96.31 91 LEU A C 1
ATOM 666 O O . LEU A 1 91 ? -11.453 9.270 4.085 1.00 96.31 91 LEU A O 1
ATOM 670 N N . ASN A 1 92 ? -10.460 7.331 3.482 1.00 96.31 92 ASN A N 1
ATOM 671 C CA . ASN A 1 92 ? -11.552 6.782 2.681 1.00 96.31 92 ASN A CA 1
ATOM 672 C C . ASN A 1 92 ? -12.277 5.603 3.363 1.00 96.31 92 ASN A C 1
ATOM 674 O O . ASN A 1 92 ? -13.049 4.898 2.719 1.00 96.31 92 ASN A O 1
ATOM 678 N N . ASN A 1 93 ? -12.058 5.396 4.668 1.00 97.69 93 ASN A N 1
ATOM 679 C CA . ASN A 1 93 ? -12.730 4.380 5.487 1.00 97.69 93 ASN A CA 1
ATOM 680 C C . ASN A 1 93 ? -12.590 2.929 4.965 1.00 97.69 93 ASN A C 1
ATOM 682 O O . ASN A 1 93 ? -13.491 2.101 5.088 1.00 97.69 93 ASN A O 1
ATOM 686 N N . HIS A 1 94 ? -11.438 2.584 4.391 1.00 98.50 94 HIS A N 1
ATOM 687 C CA . HIS A 1 94 ? -11.145 1.246 3.873 1.00 98.50 94 HIS A CA 1
ATOM 688 C C . HIS A 1 94 ? -10.544 0.331 4.950 1.00 98.50 94 HIS A C 1
ATOM 690 O O . HIS A 1 94 ? -9.370 -0.043 4.892 1.00 98.50 94 HIS A O 1
ATOM 696 N N . VAL A 1 95 ? -11.370 -0.070 5.923 1.00 98.69 95 VAL A N 1
ATOM 697 C CA . VAL A 1 95 ? -10.968 -0.889 7.088 1.00 98.69 95 VAL A CA 1
ATOM 698 C C . VAL A 1 95 ? -10.209 -2.153 6.691 1.00 98.69 95 VAL A C 1
ATOM 700 O O . VAL A 1 95 ? -9.177 -2.465 7.277 1.00 98.69 95 VAL A O 1
ATOM 703 N N . ALA A 1 96 ? -10.671 -2.859 5.658 1.00 98.81 96 ALA A N 1
ATOM 704 C CA . ALA A 1 96 ? -10.035 -4.097 5.220 1.00 98.81 96 ALA A CA 1
ATOM 705 C C . ALA A 1 96 ? -8.604 -3.885 4.687 1.00 98.81 96 ALA A C 1
ATOM 707 O O . ALA A 1 96 ? -7.756 -4.762 4.836 1.00 98.81 96 ALA A O 1
ATOM 708 N N . CYS A 1 97 ? -8.313 -2.721 4.094 1.00 98.81 97 CYS A N 1
ATOM 709 C CA . CYS A 1 97 ? -6.953 -2.377 3.673 1.00 98.81 97 CYS A CA 1
ATOM 710 C C . CYS A 1 97 ? -6.070 -2.045 4.881 1.00 98.81 97 CYS A C 1
ATOM 712 O O . CYS A 1 97 ? -4.924 -2.486 4.928 1.00 98.81 97 CYS A O 1
ATOM 714 N N . VAL A 1 98 ? -6.606 -1.333 5.882 1.00 98.81 98 VAL A N 1
ATOM 715 C CA . VAL A 1 98 ? -5.892 -1.081 7.147 1.00 98.81 98 VAL A CA 1
ATOM 716 C C . VAL A 1 98 ? -5.546 -2.403 7.836 1.00 98.81 98 VAL A C 1
ATOM 718 O O . VAL A 1 98 ? -4.389 -2.618 8.183 1.00 98.81 98 VAL A O 1
ATOM 721 N N . GLN A 1 99 ? -6.516 -3.315 7.947 1.00 98.75 99 GLN A N 1
ATOM 722 C CA . GLN A 1 99 ? -6.313 -4.670 8.464 1.00 98.75 99 GLN A CA 1
ATOM 723 C C . GLN A 1 99 ? -5.213 -5.404 7.703 1.00 98.75 99 GLN A C 1
ATOM 725 O O . GLN A 1 99 ? -4.276 -5.886 8.319 1.00 98.75 99 GLN A O 1
ATOM 730 N N . ALA A 1 100 ? -5.264 -5.422 6.368 1.00 98.81 100 ALA A N 1
ATOM 731 C CA . ALA A 1 100 ? -4.261 -6.117 5.567 1.00 98.81 100 ALA A CA 1
ATOM 732 C C . ALA A 1 100 ? -2.833 -5.592 5.798 1.00 98.81 100 ALA A C 1
ATOM 734 O O . ALA A 1 100 ? -1.899 -6.388 5.825 1.00 98.81 100 ALA A O 1
ATOM 735 N N . LEU A 1 101 ? -2.655 -4.277 5.981 1.00 98.75 101 LEU A N 1
ATOM 736 C CA . LEU A 1 101 ? -1.351 -3.690 6.313 1.00 98.75 101 LEU A CA 1
ATOM 737 C C . LEU A 1 101 ? -0.893 -4.071 7.728 1.00 98.75 101 LEU A C 1
ATOM 739 O O . LEU A 1 101 ? 0.280 -4.372 7.933 1.00 98.75 101 LEU A O 1
ATOM 743 N N . VAL A 1 102 ? -1.813 -4.056 8.691 1.00 98.50 102 VAL A N 1
ATOM 744 C CA . VAL A 1 102 ? -1.549 -4.393 10.096 1.00 98.50 102 VAL A CA 1
ATOM 745 C C . VAL A 1 102 ? -1.291 -5.895 10.288 1.00 98.50 102 VAL A C 1
ATOM 747 O O . VAL A 1 102 ? -0.461 -6.269 11.108 1.00 98.50 102 VAL A O 1
ATOM 750 N N . ASP A 1 103 ? -1.930 -6.760 9.504 1.00 98.12 103 ASP A N 1
ATOM 751 C CA . ASP A 1 103 ? -1.776 -8.220 9.575 1.00 98.12 103 ASP A CA 1
ATOM 752 C C . ASP A 1 103 ? -0.417 -8.710 9.039 1.00 98.12 103 ASP A C 1
ATOM 754 O O . ASP A 1 103 ? -0.049 -9.875 9.224 1.00 98.12 103 ASP A O 1
ATOM 758 N N . VAL A 1 104 ? 0.357 -7.845 8.373 1.00 98.12 104 VAL A N 1
ATOM 759 C CA . VAL A 1 104 ? 1.749 -8.152 8.023 1.00 98.12 104 VAL A CA 1
ATOM 760 C C . VAL A 1 104 ? 2.553 -8.352 9.321 1.00 98.12 104 VAL A C 1
ATOM 762 O O . VAL A 1 104 ? 2.400 -7.576 10.262 1.00 98.12 104 VAL A O 1
ATOM 765 N N . PRO A 1 105 ? 3.445 -9.357 9.410 1.00 96.69 105 PRO A N 1
ATOM 766 C CA . PRO A 1 105 ? 4.271 -9.542 10.600 1.00 96.69 105 PRO A CA 1
ATOM 767 C C . PRO A 1 105 ? 5.090 -8.294 10.952 1.00 96.69 105 PRO A C 1
ATOM 769 O O . PRO A 1 105 ? 5.630 -7.631 10.062 1.00 96.69 105 PRO A O 1
ATOM 772 N N . ASP A 1 106 ? 5.275 -8.030 12.246 1.00 94.88 106 ASP A N 1
ATOM 773 C CA . ASP A 1 106 ? 6.023 -6.859 12.727 1.00 94.88 106 ASP A CA 1
ATOM 774 C C . ASP A 1 106 ? 7.446 -6.781 12.177 1.00 94.88 106 ASP A C 1
ATOM 776 O O . ASP A 1 106 ? 7.924 -5.718 11.784 1.00 94.88 106 ASP A O 1
ATOM 780 N N . THR A 1 107 ? 8.103 -7.936 12.050 1.00 94.44 107 THR A N 1
ATOM 781 C CA . THR A 1 107 ? 9.443 -8.060 11.458 1.00 94.44 107 THR A CA 1
ATOM 782 C C . THR A 1 107 ? 9.508 -7.586 10.005 1.00 94.44 107 THR A C 1
ATOM 784 O O . THR A 1 107 ? 10.591 -7.283 9.512 1.00 94.44 107 THR A O 1
ATOM 787 N N . ASN A 1 108 ? 8.360 -7.513 9.328 1.00 95.62 108 ASN A N 1
ATOM 788 C CA . ASN A 1 108 ? 8.202 -7.058 7.950 1.00 95.62 108 ASN A CA 1
ATOM 789 C C . ASN A 1 108 ? 7.505 -5.685 7.857 1.00 95.62 108 ASN A C 1
ATOM 791 O O . ASN A 1 108 ? 7.150 -5.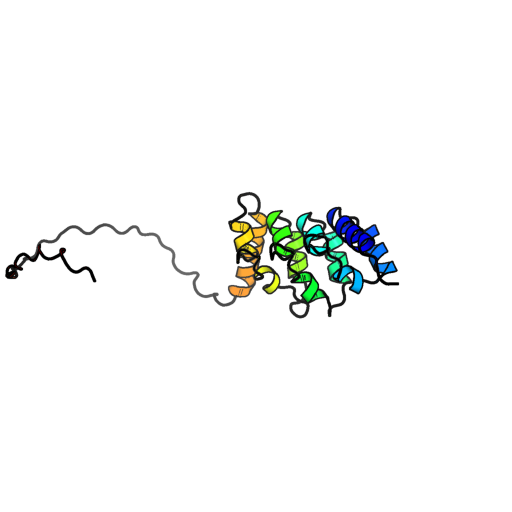254 6.760 1.00 95.62 108 ASN A O 1
ATOM 795 N N . GLY A 1 109 ? 7.346 -4.981 8.982 1.00 94.56 109 GLY A N 1
ATOM 796 C CA . GLY A 1 109 ? 6.835 -3.612 9.031 1.00 94.56 109 GLY A CA 1
ATOM 797 C C . GLY A 1 109 ? 5.319 -3.466 9.179 1.00 94.56 109 GLY A C 1
ATOM 798 O O . GLY A 1 109 ? 4.839 -2.352 8.989 1.00 94.56 109 GLY A O 1
ATOM 799 N N . GLY A 1 110 ? 4.581 -4.538 9.504 1.00 96.81 110 GLY A N 1
ATOM 800 C CA . GLY A 1 110 ? 3.126 -4.491 9.738 1.00 96.81 110 GLY A CA 1
ATOM 801 C C . GLY A 1 110 ? 2.721 -4.034 11.143 1.00 96.81 110 GLY A C 1
ATOM 802 O O . GLY A 1 110 ? 3.275 -3.056 11.618 1.00 96.81 110 GLY A O 1
ATOM 803 N N . GLY A 1 111 ? 1.747 -4.677 11.785 1.00 96.31 111 GLY A N 1
ATOM 804 C CA . GLY A 1 111 ? 1.310 -4.448 13.175 1.00 96.31 111 GLY A CA 1
ATOM 805 C C . GLY A 1 111 ? 1.055 -3.006 13.623 1.00 96.31 111 GLY A C 1
ATOM 806 O O . GLY A 1 111 ? 0.681 -2.132 12.838 1.00 96.31 111 GLY A O 1
ATOM 807 N N . ILE A 1 112 ? 1.220 -2.748 14.929 1.00 95.81 112 ILE A N 1
ATOM 808 C CA . ILE A 1 112 ? 0.831 -1.468 15.552 1.00 95.81 112 ILE A CA 1
ATOM 809 C C . ILE A 1 112 ? 1.641 -0.279 15.020 1.00 95.81 112 ILE A C 1
ATOM 811 O O . ILE A 1 112 ? 1.121 0.832 14.911 1.00 95.81 112 ILE A O 1
ATOM 815 N N . GLN A 1 113 ? 2.895 -0.500 14.623 1.00 94.69 113 GLN A N 1
ATOM 816 C CA . GLN A 1 113 ? 3.749 0.532 14.042 1.00 94.69 113 GLN A CA 1
ATOM 817 C C . GLN A 1 113 ? 3.179 1.108 12.748 1.00 94.69 113 GLN A C 1
ATOM 819 O O . GLN A 1 113 ? 3.425 2.283 12.494 1.00 94.69 113 GLN A O 1
ATOM 824 N N . VAL A 1 114 ? 2.385 0.354 11.971 1.00 97.88 114 VAL A N 1
ATOM 825 C CA . VAL A 1 114 ? 1.641 0.901 10.822 1.00 97.88 114 VAL A CA 1
ATOM 826 C C . VAL A 1 114 ? 0.723 2.032 11.270 1.00 97.88 114 VAL A C 1
ATOM 828 O O . VAL A 1 114 ? 0.727 3.101 10.667 1.00 97.88 114 VAL A O 1
ATOM 831 N N . LEU A 1 115 ? -0.015 1.828 12.360 1.00 97.81 115 LEU A N 1
ATOM 832 C CA . LEU A 1 115 ? -1.000 2.785 12.860 1.00 97.81 115 LEU A CA 1
ATOM 833 C C . LEU A 1 115 ? -0.357 4.011 13.517 1.00 97.81 115 LEU A C 1
ATOM 835 O O . LEU A 1 115 ? -0.936 5.092 13.469 1.00 97.81 115 LEU A O 1
ATOM 839 N N . LYS A 1 116 ? 0.844 3.861 14.091 1.00 96.88 116 LYS A N 1
ATOM 840 C CA . LYS A 1 116 ? 1.578 4.940 14.780 1.00 96.88 116 LYS A CA 1
ATOM 841 C C . LYS A 1 116 ? 2.416 5.823 13.841 1.00 96.88 116 LYS A C 1
ATOM 843 O O . LYS A 1 116 ? 3.033 6.782 14.301 1.00 96.88 116 LYS A O 1
ATOM 848 N N . GLN A 1 117 ? 2.487 5.530 12.538 1.00 96.56 117 GLN A N 1
ATOM 849 C CA . GLN A 1 117 ? 3.231 6.381 11.601 1.00 96.56 117 GLN A CA 1
ATOM 850 C C . GLN A 1 117 ? 2.567 7.752 11.476 1.00 96.56 117 GLN A C 1
ATOM 852 O O . GLN A 1 117 ? 1.370 7.826 11.246 1.00 96.56 117 GLN A O 1
ATOM 857 N N . CYS A 1 118 ? 3.331 8.843 11.546 1.00 97.12 118 CYS A N 1
ATOM 858 C CA . CYS A 1 118 ? 2.771 10.188 11.382 1.00 97.12 118 CYS A CA 1
ATOM 859 C C . CYS A 1 118 ? 2.875 10.701 9.942 1.00 97.12 118 CYS A C 1
ATOM 861 O O . CYS A 1 118 ? 3.922 10.538 9.301 1.00 97.12 118 CYS A O 1
ATOM 863 N N . ASN A 1 119 ? 1.843 11.404 9.471 1.00 97.00 119 ASN A N 1
ATOM 864 C CA . ASN A 1 119 ? 1.907 12.171 8.228 1.00 97.00 119 ASN A CA 1
ATOM 865 C C . ASN A 1 119 ? 2.681 13.497 8.380 1.00 97.00 119 ASN A C 1
ATOM 867 O O . ASN A 1 119 ? 3.210 13.806 9.451 1.00 97.00 119 ASN A O 1
ATOM 871 N N . GLY A 1 120 ? 2.740 14.309 7.317 1.00 97.00 120 GLY A N 1
ATOM 872 C CA . GLY A 1 120 ? 3.396 15.623 7.342 1.00 97.00 120 GLY A CA 1
ATOM 873 C C . GLY A 1 120 ? 2.780 16.628 8.326 1.00 97.00 120 GLY A C 1
ATOM 874 O O . GLY A 1 120 ? 3.440 17.591 8.703 1.00 97.00 120 GLY A O 1
ATOM 875 N N . ALA A 1 121 ? 1.550 16.392 8.789 1.00 95.50 121 ALA A N 1
ATOM 876 C CA . ALA A 1 121 ? 0.892 17.195 9.816 1.00 95.50 121 ALA A CA 1
ATOM 877 C C . ALA A 1 121 ? 1.088 16.645 11.243 1.00 95.50 121 ALA A C 1
ATOM 879 O O . ALA A 1 121 ? 0.472 17.149 12.180 1.00 95.50 121 ALA A O 1
ATOM 880 N N . GLY A 1 122 ? 1.917 15.609 11.418 1.00 96.94 122 GLY A N 1
ATOM 881 C CA . GLY A 1 122 ? 2.186 14.995 12.719 1.00 96.94 122 GLY A CA 1
ATOM 882 C C . GLY A 1 122 ? 1.061 14.097 13.241 1.00 96.94 122 GLY A C 1
ATOM 883 O O . GLY A 1 122 ? 1.084 13.734 14.412 1.00 96.94 122 GLY A O 1
ATOM 884 N N . ARG A 1 123 ? 0.082 13.735 12.402 1.00 96.88 123 ARG A N 1
ATOM 885 C CA . ARG A 1 123 ? -1.053 12.889 12.797 1.00 96.88 123 ARG A CA 1
ATOM 886 C C . ARG A 1 123 ? -0.790 11.436 12.445 1.00 96.88 123 ARG A C 1
ATOM 888 O O . ARG A 1 123 ? -0.386 11.138 11.319 1.00 96.88 123 ARG A O 1
ATOM 895 N N . ASP A 1 124 ? -1.019 10.548 13.403 1.00 97.62 124 ASP A N 1
ATOM 896 C CA . ASP A 1 124 ? -1.026 9.107 13.169 1.00 97.62 124 ASP A CA 1
ATOM 897 C C . ASP A 1 124 ? -2.333 8.648 12.494 1.00 97.62 124 ASP A C 1
ATOM 899 O O . ASP A 1 124 ? -3.171 9.480 12.139 1.00 97.62 124 ASP A O 1
ATOM 903 N N . ALA A 1 125 ? -2.496 7.345 12.248 1.00 96.75 125 ALA A N 1
ATOM 904 C CA . ALA A 1 125 ? -3.673 6.826 11.550 1.00 96.75 125 ALA A CA 1
ATOM 905 C C . ALA A 1 125 ? -4.975 7.081 12.332 1.00 96.75 125 ALA A C 1
ATOM 907 O O . ALA A 1 125 ? -6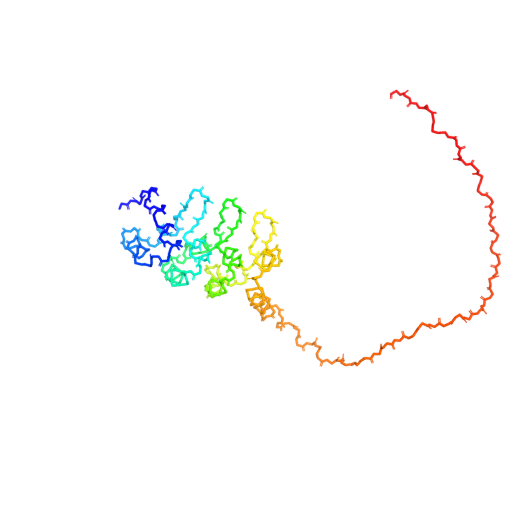.000 7.404 11.733 1.00 96.75 125 ALA A O 1
ATOM 908 N N . PHE A 1 126 ? -4.941 6.980 13.665 1.00 96.56 126 PHE A N 1
ATOM 909 C CA . PHE A 1 126 ? -6.121 7.218 14.493 1.00 96.56 126 PHE A CA 1
ATOM 910 C C . PH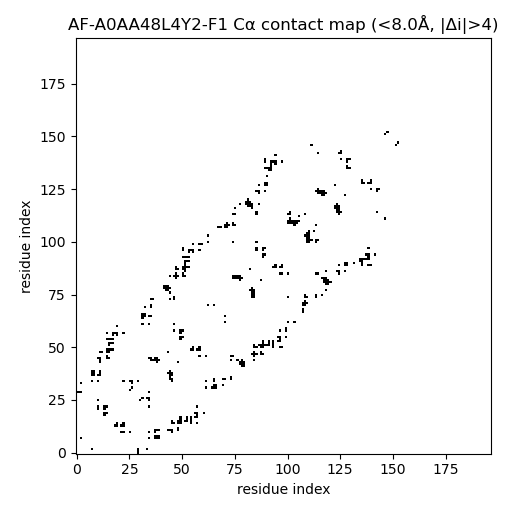E A 1 126 ? -6.483 8.704 14.532 1.00 96.56 126 PHE A C 1
ATOM 912 O O . PHE A 1 126 ? -7.626 9.075 14.274 1.00 96.56 126 PHE A O 1
ATOM 919 N N . ALA A 1 127 ? -5.496 9.572 14.764 1.00 96.56 127 ALA A N 1
ATOM 920 C CA . ALA A 1 127 ? -5.679 11.013 14.713 1.00 96.56 127 ALA A CA 1
ATOM 921 C C . ALA A 1 127 ? -6.184 11.458 13.332 1.00 96.56 127 ALA A C 1
ATOM 923 O O . ALA A 1 127 ? -7.090 12.286 13.252 1.00 96.56 127 ALA A O 1
ATOM 924 N N . GLU A 1 128 ? -5.658 10.896 12.239 1.00 96.31 128 GLU A N 1
ATOM 925 C CA . GLU A 1 128 ? -6.154 11.205 10.896 1.00 96.31 128 GLU A CA 1
ATOM 926 C C . GLU A 1 128 ? -7.643 10.871 10.753 1.00 96.31 128 GLU A C 1
ATOM 928 O O . GLU A 1 128 ? -8.388 11.694 10.224 1.00 96.31 128 GLU A O 1
ATOM 933 N N . ALA A 1 129 ? -8.100 9.729 11.276 1.00 95.88 129 ALA A N 1
ATOM 934 C CA . ALA A 1 129 ? -9.515 9.362 11.253 1.00 95.88 129 ALA A CA 1
ATOM 935 C C . ALA A 1 129 ? -10.390 10.397 11.984 1.00 95.88 129 ALA A C 1
ATOM 937 O O . ALA A 1 129 ? -11.421 10.811 11.458 1.00 95.88 129 ALA A O 1
ATOM 938 N N . LEU A 1 130 ? -9.949 10.869 13.157 1.00 94.06 130 LEU A N 1
ATOM 939 C CA . LEU A 1 130 ? -10.697 11.825 13.983 1.00 94.06 130 LEU A CA 1
ATOM 940 C C . LEU A 1 130 ? -10.757 13.236 13.380 1.00 94.06 130 LEU A C 1
ATOM 942 O O . LEU A 1 130 ? -11.782 13.911 13.471 1.00 94.06 130 LEU A O 1
ATOM 946 N N . PHE A 1 131 ? -9.665 13.705 12.770 1.00 90.12 131 PHE A N 1
ATOM 947 C CA . PHE A 1 131 ? -9.578 15.074 12.247 1.00 90.12 131 PHE A CA 1
ATOM 948 C C . PHE A 1 131 ? -10.100 15.230 10.810 1.00 90.12 131 PHE A C 1
ATOM 950 O O . PHE A 1 131 ? -10.300 16.359 10.361 1.00 90.12 131 PHE A O 1
ATOM 957 N N . SER A 1 132 ? -10.358 14.134 10.091 1.00 88.62 132 SER A N 1
ATOM 958 C CA . SER A 1 132 ? -10.785 14.162 8.680 1.00 88.62 132 SER A CA 1
ATOM 959 C C . SER A 1 132 ? -12.296 14.333 8.470 1.00 88.62 132 SER A C 1
ATOM 961 O O . SER A 1 132 ? -12.788 14.187 7.346 1.00 88.62 132 SER A O 1
ATOM 963 N N . GLY A 1 133 ? -13.040 14.646 9.533 1.00 84.69 133 GLY A N 1
ATOM 964 C CA . GLY A 1 133 ? -14.493 14.822 9.506 1.00 84.69 133 GLY A CA 1
ATOM 965 C C . GLY A 1 133 ? -15.268 13.502 9.450 1.00 84.69 133 GLY A C 1
ATOM 966 O O . GLY A 1 133 ? -14.703 12.430 9.635 1.00 84.69 133 GLY A O 1
ATOM 967 N N . GLU A 1 134 ? -16.569 13.593 9.180 1.00 86.12 134 GLU A N 1
ATOM 968 C CA . GLU A 1 134 ? -17.501 12.453 9.188 1.00 86.12 134 GLU A CA 1
ATOM 969 C C . GLU A 1 134 ? -17.131 11.357 8.167 1.00 86.12 134 GLU A C 1
ATOM 971 O O . GLU A 1 134 ? -16.475 11.616 7.147 1.00 86.12 134 GLU A O 1
ATOM 976 N N . GLY A 1 135 ? -17.578 10.127 8.429 1.00 89.94 135 GLY A N 1
ATOM 977 C CA . GLY A 1 135 ? -17.470 8.984 7.518 1.00 89.94 135 GLY A CA 1
ATOM 978 C C . GLY A 1 135 ? -16.256 8.080 7.744 1.00 89.94 135 GLY A C 1
ATOM 979 O O . GLY A 1 135 ? -15.950 7.274 6.871 1.00 89.94 135 GLY A O 1
ATOM 980 N N . LYS A 1 136 ? -15.541 8.231 8.867 1.00 94.69 136 LYS A N 1
ATOM 981 C CA . LYS A 1 136 ? -14.375 7.412 9.264 1.00 94.69 136 LYS A CA 1
ATOM 982 C C . LYS A 1 136 ? -14.625 6.660 10.571 1.00 94.69 136 LYS A C 1
ATOM 984 O O . LYS A 1 136 ? -13.690 6.190 11.207 1.00 94.69 136 LYS A O 1
ATOM 989 N N . GLU A 1 137 ? -15.877 6.562 11.003 1.00 93.25 137 GLU A N 1
ATOM 990 C CA . GLU A 1 137 ? -16.253 5.988 12.295 1.00 93.25 137 GLU A CA 1
ATOM 991 C C . GLU A 1 137 ? -15.925 4.493 12.355 1.00 93.25 137 GLU A C 1
ATOM 993 O O . GLU A 1 137 ? -15.479 4.000 13.388 1.00 93.25 137 GLU A O 1
ATOM 998 N N . GLU A 1 138 ? -16.095 3.775 11.241 1.00 96.50 138 GLU A N 1
ATOM 999 C CA . GLU A 1 138 ? -15.798 2.344 11.164 1.00 96.50 138 GLU A CA 1
ATOM 1000 C C . GLU A 1 138 ? -14.293 2.084 11.294 1.00 96.50 138 GLU A C 1
ATOM 1002 O O . GLU A 1 138 ? -13.870 1.273 12.119 1.00 96.50 138 GLU A O 1
ATOM 1007 N N . VAL A 1 139 ? -13.471 2.807 10.525 1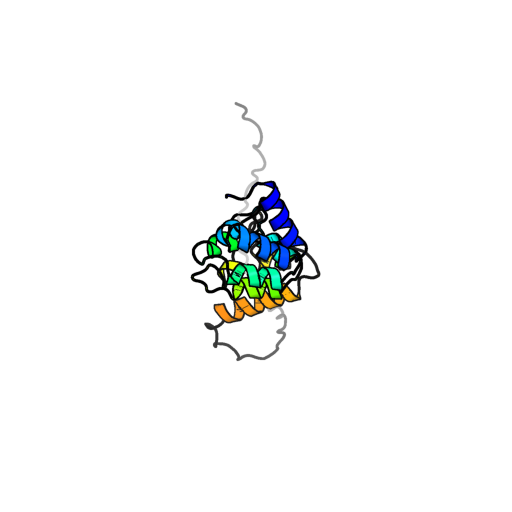.00 97.81 139 VAL A N 1
ATOM 1008 C CA . VAL A 1 139 ? -12.014 2.672 10.605 1.00 97.81 139 VAL A CA 1
ATOM 1009 C C . VAL A 1 139 ? -11.465 3.197 11.927 1.00 97.81 139 VAL A C 1
ATOM 1011 O O . VAL A 1 139 ? -10.594 2.551 12.503 1.00 97.81 139 VAL A O 1
ATOM 1014 N N . ALA A 1 140 ? -12.000 4.299 12.460 1.00 97.06 140 ALA A N 1
ATOM 1015 C CA . ALA A 1 140 ? -11.621 4.817 13.771 1.00 97.06 140 ALA A CA 1
ATOM 1016 C C . ALA A 1 140 ? -11.939 3.802 14.874 1.00 97.06 140 ALA A C 1
ATOM 1018 O O . ALA A 1 140 ? -11.054 3.466 15.655 1.00 97.06 140 ALA A O 1
ATOM 1019 N N . GLY A 1 141 ? -13.158 3.255 14.895 1.00 97.12 141 GLY A N 1
ATOM 1020 C CA . GLY A 1 141 ? -13.567 2.254 15.879 1.00 97.12 141 GLY A CA 1
ATOM 1021 C C . GLY A 1 141 ? -12.768 0.956 15.767 1.00 97.12 141 GLY A C 1
ATOM 1022 O O . GLY A 1 141 ? -12.415 0.355 16.783 1.00 97.12 141 GLY A O 1
ATOM 1023 N N . TRP A 1 142 ? -12.417 0.533 14.546 1.00 98.12 142 TRP A N 1
ATOM 1024 C CA . TRP A 1 142 ? -11.531 -0.615 14.363 1.00 98.12 142 TRP A CA 1
ATOM 1025 C C . TRP A 1 142 ? -10.115 -0.337 14.889 1.00 98.12 142 TRP A C 1
ATOM 1027 O O . TRP A 1 142 ? -9.579 -1.171 15.618 1.00 98.12 142 TRP A O 1
ATOM 1037 N N . ILE A 1 143 ? -9.526 0.822 14.563 1.00 97.56 143 ILE A N 1
ATOM 1038 C CA . ILE A 1 143 ? -8.185 1.215 15.027 1.00 97.56 143 ILE A CA 1
ATOM 1039 C C . ILE A 1 143 ? -8.155 1.323 16.552 1.00 97.56 143 ILE A C 1
ATOM 1041 O O . ILE A 1 143 ? -7.270 0.745 17.179 1.00 97.56 143 ILE A O 1
ATOM 1045 N N . GLU A 1 144 ? -9.129 2.010 17.148 1.00 95.69 144 GLU A N 1
ATOM 1046 C CA . GLU A 1 144 ? -9.274 2.118 1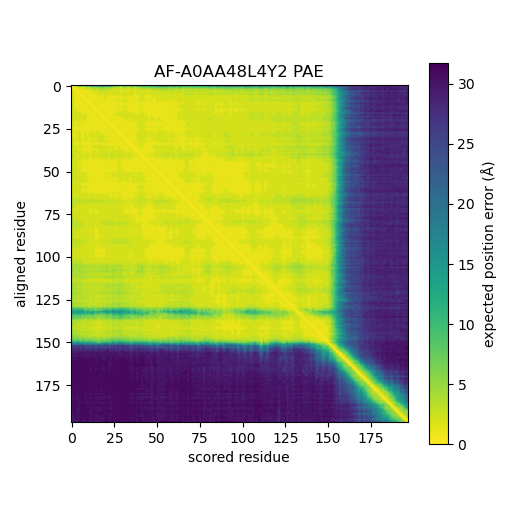8.598 1.00 95.69 144 GLU A CA 1
ATOM 1047 C C . GLU A 1 144 ? -9.346 0.722 19.222 1.00 95.69 144 GLU A C 1
ATOM 1049 O O . GLU A 1 144 ? -8.506 0.366 20.046 1.00 95.69 144 GLU A O 1
ATOM 1054 N N . GLY A 1 145 ? -10.277 -0.119 18.766 1.00 96.19 145 GLY A N 1
ATOM 1055 C CA . GLY A 1 145 ? -10.431 -1.474 19.286 1.00 96.19 145 GLY A CA 1
ATOM 1056 C C . GLY A 1 145 ? -9.189 -2.354 19.105 1.00 96.19 145 GLY A C 1
ATOM 1057 O O . GLY A 1 145 ? -8.937 -3.226 19.935 1.00 96.19 145 GLY A O 1
ATOM 1058 N N . TYR A 1 146 ? -8.406 -2.151 18.043 1.00 95.81 146 TYR A N 1
ATOM 1059 C CA . TYR A 1 146 ? -7.131 -2.842 17.842 1.00 95.81 146 TYR A CA 1
ATOM 1060 C C . TYR A 1 146 ? -6.068 -2.369 18.843 1.00 95.81 146 TYR A C 1
ATOM 1062 O O . TYR A 1 146 ? -5.415 -3.202 19.467 1.00 95.81 146 TYR A O 1
ATOM 1070 N N . ILE A 1 147 ? -5.943 -1.054 19.054 1.00 94.31 147 ILE A N 1
ATOM 1071 C CA . ILE A 1 147 ? -5.013 -0.467 20.030 1.00 94.31 147 ILE A CA 1
ATOM 1072 C C . ILE A 1 147 ? -5.347 -0.951 21.446 1.00 94.31 147 ILE A C 1
ATOM 1074 O O . ILE A 1 147 ? -4.461 -1.449 22.132 1.00 94.31 147 ILE A O 1
ATOM 1078 N N . TRP A 1 148 ? -6.622 -0.914 21.850 1.00 92.12 148 TRP A N 1
ATOM 1079 C CA . TRP A 1 148 ? -7.069 -1.411 23.159 1.00 92.12 148 TRP A CA 1
ATOM 1080 C C . TRP A 1 148 ? -6.727 -2.886 23.393 1.00 92.12 148 TRP A C 1
ATOM 1082 O O . TRP A 1 148 ? -6.398 -3.260 24.510 1.00 92.12 148 TRP A O 1
ATOM 1092 N N . LYS A 1 149 ? -6.777 -3.736 22.362 1.00 92.19 149 LYS A N 1
ATOM 1093 C CA . LYS A 1 149 ? -6.415 -5.159 22.496 1.00 92.19 149 LYS A CA 1
ATOM 1094 C C . LYS A 1 149 ? -4.920 -5.388 22.702 1.00 92.19 149 LYS A C 1
ATOM 1096 O O . LYS A 1 149 ? -4.556 -6.420 23.247 1.00 92.19 149 LYS A O 1
ATOM 1101 N N . ILE A 1 150 ? -4.073 -4.483 22.217 1.00 89.50 150 ILE A N 1
ATOM 1102 C CA . ILE A 1 150 ? -2.614 -4.609 22.323 1.00 89.50 150 ILE A CA 1
ATOM 1103 C C . ILE A 1 150 ? -2.095 -3.919 23.580 1.00 89.50 150 ILE A C 1
ATOM 1105 O O . ILE A 1 150 ? -1.227 -4.460 24.253 1.00 89.50 150 ILE A O 1
ATOM 1109 N N . GLU A 1 151 ? -2.601 -2.723 23.878 1.00 81.38 151 GLU A N 1
ATOM 1110 C CA . GLU A 1 151 ? -2.141 -1.896 24.999 1.00 81.38 151 GLU A CA 1
ATOM 1111 C C . GLU A 1 151 ? -2.929 -2.181 26.296 1.00 81.38 151 GLU A C 1
ATOM 1113 O O . GLU A 1 151 ? -2.422 -1.936 27.384 1.00 81.38 151 GLU A O 1
ATOM 1118 N N . GLY A 1 152 ? -4.155 -2.710 26.206 1.00 63.16 152 GLY A N 1
ATOM 1119 C CA . GLY A 1 152 ? -5.065 -2.918 27.342 1.00 63.16 152 GLY A CA 1
ATOM 1120 C C . GLY A 1 152 ? -4.986 -4.284 28.031 1.00 63.16 152 GLY A C 1
ATOM 1121 O O . GLY A 1 152 ? -5.786 -4.539 28.927 1.00 63.16 152 GLY A O 1
ATOM 1122 N N . ASP A 1 153 ? -4.044 -5.154 27.654 1.00 54.12 153 ASP A N 1
ATOM 1123 C CA . ASP A 1 153 ? -3.817 -6.444 28.340 1.00 54.12 153 ASP A CA 1
ATOM 1124 C C . ASP A 1 153 ? -3.086 -6.268 29.697 1.00 54.12 153 ASP A C 1
ATOM 1126 O O . ASP A 1 153 ? -2.928 -7.220 30.458 1.00 54.12 153 ASP A O 1
ATOM 1130 N N . ASP A 1 154 ? -2.689 -5.032 30.036 1.00 56.16 154 ASP A N 1
ATOM 1131 C CA . ASP A 1 154 ? -2.085 -4.671 31.326 1.00 56.16 154 ASP A CA 1
ATOM 1132 C C . ASP A 1 154 ? -3.122 -4.292 32.416 1.00 56.16 154 ASP A C 1
ATOM 1134 O O . ASP A 1 154 ? -2.765 -4.214 33.593 1.00 56.16 154 ASP A O 1
ATOM 1138 N N . ASP A 1 155 ? -4.408 -4.102 32.073 1.00 50.31 155 ASP A N 1
ATOM 1139 C CA . ASP A 1 155 ? -5.436 -3.529 32.967 1.00 50.31 155 ASP A CA 1
ATOM 1140 C C . ASP A 1 155 ? -6.656 -4.450 33.217 1.00 50.31 155 ASP A C 1
ATOM 1142 O O . ASP A 1 155 ? -7.809 -4.012 33.280 1.00 50.31 155 ASP A O 1
ATOM 1146 N N . GLU A 1 156 ? -6.431 -5.734 33.526 1.00 48.72 156 GLU A N 1
ATOM 1147 C CA . GLU A 1 156 ? -7.441 -6.566 34.217 1.00 48.72 156 GLU A CA 1
ATOM 1148 C C . GLU A 1 156 ? -7.593 -6.189 35.718 1.00 48.72 156 GLU A C 1
ATOM 1150 O O . GLU A 1 156 ? -7.873 -7.017 36.586 1.00 48.72 156 GLU A O 1
ATOM 1155 N N . VAL A 1 157 ? -7.446 -4.901 36.054 1.00 45.50 157 VAL A N 1
ATOM 1156 C CA . VAL A 1 157 ? -7.819 -4.316 37.346 1.00 45.50 157 VAL A CA 1
ATOM 1157 C C . VAL A 1 157 ? -8.616 -3.040 37.097 1.00 45.50 157 VAL A C 1
ATOM 1159 O O . VAL A 1 157 ? -8.066 -1.948 37.052 1.00 45.50 157 VAL A O 1
ATOM 1162 N N . ARG A 1 158 ? -9.945 -3.187 37.005 1.00 43.25 158 ARG A N 1
ATOM 1163 C CA . ARG A 1 158 ? -10.952 -2.477 37.832 1.00 43.25 158 ARG A CA 1
ATOM 1164 C C . ARG A 1 158 ? -12.327 -2.496 37.161 1.00 43.25 158 ARG A C 1
ATOM 1166 O O . ARG A 1 158 ? -12.902 -1.466 36.834 1.00 43.25 158 ARG A O 1
ATOM 1173 N N . MET A 1 159 ? -12.933 -3.677 37.095 1.00 44.97 159 MET A N 1
ATOM 1174 C CA . MET A 1 159 ? -14.392 -3.787 37.164 1.00 44.97 159 MET A CA 1
ATOM 1175 C C . MET A 1 159 ? -14.794 -4.010 38.624 1.00 44.97 159 MET A C 1
ATOM 1177 O O . MET A 1 159 ? -15.072 -5.131 39.018 1.00 44.97 159 MET A O 1
ATOM 1181 N N . THR A 1 160 ? -14.788 -2.953 39.443 1.00 40.62 160 THR A N 1
ATOM 1182 C CA . THR A 1 160 ? -15.688 -2.803 40.607 1.00 40.62 160 THR A CA 1
ATOM 1183 C C . THR A 1 160 ? -15.773 -1.330 41.020 1.00 40.62 160 THR A C 1
ATOM 1185 O O . THR A 1 160 ? -14.821 -0.763 41.553 1.00 40.62 160 THR A O 1
ATOM 1188 N N . ALA A 1 161 ? -16.926 -0.729 40.721 1.00 36.09 161 ALA A N 1
ATOM 1189 C CA . ALA A 1 161 ? -17.653 0.303 41.472 1.00 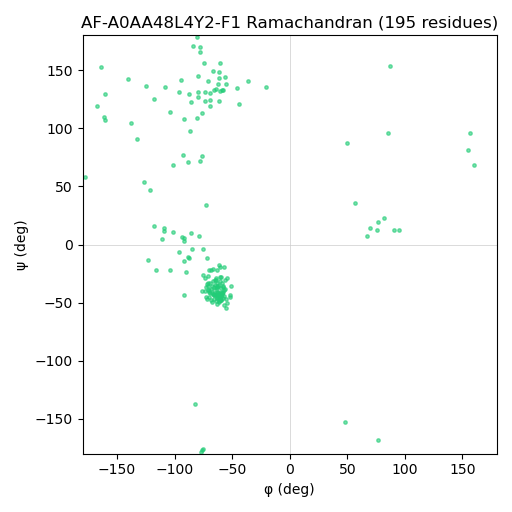36.09 161 ALA A CA 1
ATOM 1190 C C . ALA A 1 161 ? -18.528 1.090 40.469 1.00 36.09 161 ALA A C 1
ATOM 1192 O O . ALA A 1 161 ? -18.122 2.112 39.933 1.00 36.09 161 ALA A O 1
ATOM 1193 N N . GLY A 1 162 ? -19.708 0.578 40.096 1.00 32.34 162 GLY A N 1
ATOM 1194 C CA . GLY A 1 162 ? -20.963 1.115 40.659 1.00 32.34 162 GLY A CA 1
ATOM 1195 C C . GLY A 1 162 ? -20.759 1.875 41.977 1.00 32.34 162 GLY A C 1
ATOM 1196 O O . GLY A 1 162 ? -20.037 1.420 42.851 1.00 32.34 162 GLY A O 1
ATOM 1197 N N . VAL A 1 163 ? -21.349 3.035 42.216 1.00 36.34 163 VAL A N 1
ATOM 1198 C CA . VAL A 1 163 ? -22.761 3.382 42.079 1.00 36.34 163 VAL A CA 1
ATOM 1199 C C . VAL A 1 163 ? -22.844 4.915 42.073 1.00 36.34 163 VAL A C 1
ATOM 1201 O O . VAL A 1 163 ? -21.985 5.588 42.635 1.00 36.34 163 VAL A O 1
ATOM 1204 N N . ALA A 1 164 ? -23.884 5.436 41.429 1.00 40.91 164 ALA A N 1
ATOM 1205 C CA . ALA A 1 164 ? -24.364 6.807 41.527 1.00 40.91 164 ALA A CA 1
ATOM 1206 C C . ALA A 1 164 ? -24.254 7.430 42.931 1.00 40.91 164 ALA A C 1
ATOM 1208 O O . ALA A 1 164 ? -24.615 6.783 43.911 1.00 40.91 164 ALA A O 1
ATOM 1209 N N . ALA A 1 165 ? -23.887 8.710 42.984 1.00 35.50 165 ALA A N 1
ATOM 1210 C CA . ALA A 1 165 ? -24.483 9.695 43.883 1.00 35.50 165 ALA A CA 1
ATOM 1211 C C . ALA A 1 165 ? -24.048 11.099 43.443 1.00 35.50 165 ALA A C 1
ATOM 1213 O O . ALA A 1 165 ? -22.861 11.415 43.404 1.00 35.50 165 ALA A O 1
ATOM 1214 N N . GLU A 1 166 ? -25.033 11.920 43.086 1.00 43.06 166 GLU A N 1
ATOM 1215 C CA . GLU A 1 166 ? -24.949 13.368 43.233 1.00 43.06 166 GLU A CA 1
ATOM 1216 C C . GLU A 1 166 ? -24.689 13.656 44.719 1.00 43.06 166 GLU A C 1
ATOM 1218 O O . GLU A 1 166 ? -25.373 13.079 45.564 1.00 43.06 166 GLU A O 1
ATOM 1223 N N . GLU A 1 167 ? -23.729 14.519 45.053 1.00 40.09 167 GLU A N 1
ATOM 1224 C CA . GLU A 1 167 ? -23.657 15.082 46.402 1.00 40.09 167 GLU A CA 1
ATOM 1225 C C . GLU A 1 167 ? -23.662 16.607 46.376 1.00 40.09 167 GLU A C 1
ATOM 1227 O O . GLU A 1 167 ? -23.056 17.277 45.537 1.00 40.09 167 GLU A O 1
ATOM 1232 N N . GLU A 1 168 ? -24.468 17.092 47.308 1.00 36.88 168 GLU A N 1
ATOM 1233 C CA . GLU A 1 168 ? -25.072 18.397 47.445 1.00 36.88 168 GLU A CA 1
ATOM 1234 C C . GLU A 1 168 ? -24.076 19.476 47.891 1.00 36.88 168 GLU A C 1
ATOM 1236 O O . GLU A 1 168 ? -23.063 19.225 48.542 1.00 36.88 168 GLU A O 1
ATOM 1241 N N . VAL A 1 169 ? -24.413 20.723 47.564 1.00 38.94 169 VAL A N 1
ATOM 1242 C CA . VAL A 1 169 ? -23.701 21.929 47.996 1.00 38.94 169 VAL A CA 1
ATOM 1243 C C . VAL A 1 169 ? -23.914 22.136 49.506 1.00 38.94 169 VAL A C 1
ATOM 1245 O O . VAL A 1 169 ? -25.061 22.355 49.904 1.00 38.94 169 VAL A O 1
ATOM 1248 N N . PRO A 1 170 ? -22.870 22.150 50.364 1.00 38.00 170 PRO A N 1
ATOM 1249 C CA . PRO A 1 170 ? -23.063 22.408 51.786 1.00 38.00 170 PRO A CA 1
ATOM 1250 C C . PRO A 1 170 ? -23.223 23.906 52.060 1.00 38.00 170 PRO A C 1
ATOM 1252 O O . PRO A 1 170 ? -22.438 24.744 51.610 1.00 38.00 170 PRO A O 1
ATOM 1255 N N . SER A 1 171 ? -24.262 24.228 52.826 1.00 39.56 171 SER A N 1
ATOM 1256 C CA . SER A 1 171 ? -24.596 25.551 53.342 1.00 39.56 171 SER A CA 1
ATOM 1257 C C . SER A 1 171 ? -23.575 26.083 54.355 1.00 39.56 171 SER A C 1
ATOM 1259 O O . SER A 1 171 ? -22.983 25.327 55.118 1.00 39.56 171 SER A O 1
ATOM 1261 N N . ARG A 1 172 ? -23.435 27.416 54.363 1.00 42.06 172 ARG A N 1
ATOM 1262 C CA . ARG A 1 172 ? -22.667 28.249 55.306 1.00 42.06 172 ARG A CA 1
ATOM 1263 C C . ARG A 1 172 ? -22.892 27.880 56.775 1.00 42.06 172 ARG A C 1
ATOM 1265 O O . ARG A 1 172 ? -24.035 27.910 57.215 1.00 42.06 172 ARG A O 1
ATOM 1272 N N . ASP A 1 173 ? -21.792 27.796 57.520 1.00 40.44 173 ASP A N 1
ATOM 1273 C CA . ASP A 1 173 ? -21.763 28.089 58.953 1.00 40.44 173 ASP A CA 1
ATOM 1274 C C . ASP A 1 173 ? -20.831 29.280 59.223 1.00 40.44 173 ASP A C 1
ATOM 1276 O O . ASP A 1 173 ? -19.675 29.326 58.798 1.00 40.44 173 ASP A O 1
ATOM 1280 N N . GLU A 1 174 ? -21.391 30.286 59.891 1.00 49.44 174 GLU A N 1
ATOM 1281 C CA . GLU A 1 174 ? -20.751 31.531 60.302 1.00 49.44 174 GLU A CA 1
ATOM 1282 C C . GLU A 1 174 ? -19.845 31.293 61.513 1.00 49.44 174 GLU A C 1
ATOM 1284 O O . GLU A 1 174 ? -20.340 31.049 62.613 1.00 49.44 174 GLU A O 1
ATOM 1289 N N . GLN A 1 175 ? -18.525 31.433 61.354 1.00 43.94 175 GLN A N 1
ATOM 1290 C CA . GLN A 1 175 ? -17.613 31.573 62.493 1.00 43.94 175 GLN A CA 1
ATOM 1291 C C . GLN A 1 175 ? -16.544 32.641 62.222 1.00 43.94 175 GLN A C 1
ATOM 1293 O O . GLN A 1 175 ? -15.611 32.437 61.455 1.00 43.94 175 GLN A O 1
ATOM 1298 N N . GLY A 1 176 ? -16.744 33.794 62.873 1.00 41.72 176 GLY A N 1
ATOM 1299 C CA . GLY A 1 176 ? -15.722 34.673 63.456 1.00 41.72 176 GLY A CA 1
ATOM 1300 C C . GLY A 1 176 ? -14.533 35.083 62.590 1.00 41.72 176 GLY A C 1
ATOM 1301 O O . GLY A 1 176 ? -13.463 34.493 62.688 1.00 41.72 176 GLY A O 1
ATOM 1302 N N . VAL A 1 177 ? -14.689 36.170 61.831 1.00 41.06 177 VAL A N 1
ATOM 1303 C CA . VAL A 1 177 ? -13.563 36.914 61.250 1.00 41.06 177 VAL A CA 1
ATOM 1304 C C . VAL A 1 177 ? -12.975 37.828 62.329 1.00 41.06 177 VAL A C 1
ATOM 1306 O O . VAL A 1 177 ? -13.598 38.821 62.699 1.00 41.06 177 VAL A O 1
ATOM 1309 N N . GLU A 1 178 ? -11.780 37.508 62.820 1.00 48.00 178 GLU A N 1
ATOM 1310 C CA . GLU A 1 178 ? -10.942 38.459 63.561 1.00 48.00 178 GLU A CA 1
ATOM 1311 C C . GLU A 1 178 ? -10.226 39.373 62.539 1.00 48.00 178 GLU A C 1
ATOM 1313 O O . GLU A 1 178 ? -9.615 38.865 61.592 1.00 48.00 178 GLU A O 1
ATOM 1318 N N . PRO A 1 179 ? -10.320 40.709 62.660 1.00 48.97 179 PRO A N 1
ATOM 1319 C CA . PRO A 1 179 ? -9.770 41.632 61.673 1.00 48.97 179 PRO A CA 1
ATOM 1320 C C . PRO A 1 179 ? -8.238 41.699 61.756 1.00 48.97 179 PRO A C 1
ATOM 1322 O O . PRO A 1 179 ? -7.672 42.034 62.793 1.00 48.97 179 PRO A O 1
ATOM 1325 N N . VAL A 1 180 ? -7.567 41.423 60.635 1.00 52.34 180 VAL A N 1
ATOM 1326 C CA . VAL A 1 180 ? -6.127 41.665 60.464 1.00 52.34 180 VAL A CA 1
ATOM 1327 C C . VAL A 1 180 ? -5.933 43.110 60.006 1.00 52.34 180 VAL A C 1
ATOM 1329 O O . VAL A 1 180 ? -6.493 43.521 58.989 1.00 52.34 180 VAL A O 1
ATOM 1332 N N . GLU A 1 181 ? -5.158 43.880 60.769 1.00 46.91 181 GLU A N 1
ATOM 1333 C CA . GLU A 1 181 ? -4.768 45.254 60.443 1.00 46.91 181 GLU A CA 1
ATOM 1334 C C . GLU A 1 181 ? -3.964 45.284 59.132 1.00 46.91 181 GLU A C 1
ATOM 1336 O O . GLU A 1 181 ? -2.954 44.594 58.986 1.00 46.91 181 GLU A O 1
ATOM 1341 N N . VAL A 1 182 ? -4.436 46.072 58.162 1.00 54.53 182 VAL A N 1
ATOM 1342 C CA . VAL A 1 182 ? -3.776 46.271 56.866 1.00 54.53 182 VAL A CA 1
ATOM 1343 C C . VAL A 1 182 ? -3.101 47.637 56.893 1.00 54.53 182 VAL A C 1
ATOM 1345 O O . VAL A 1 182 ? -3.778 48.662 56.975 1.00 54.53 182 VAL A O 1
ATOM 1348 N N . GLU A 1 183 ? -1.771 47.655 56.836 1.00 55.12 183 GLU A N 1
ATOM 1349 C CA . GLU A 1 183 ? -1.001 48.892 56.689 1.00 55.12 183 GLU A CA 1
ATOM 1350 C C . GLU A 1 183 ? -1.178 49.467 55.266 1.00 55.12 183 GLU A C 1
ATOM 1352 O O . GLU A 1 183 ? -1.236 48.702 54.295 1.00 55.12 183 GLU A O 1
ATOM 1357 N N . PRO A 1 184 ? -1.286 50.799 55.111 1.00 59.19 184 PRO A N 1
ATOM 1358 C CA . PRO A 1 184 ? -1.535 51.430 53.820 1.00 59.19 184 PRO A CA 1
ATOM 1359 C C . PRO A 1 184 ? -0.319 51.306 52.894 1.00 59.19 184 PRO A C 1
ATOM 1361 O O . PRO A 1 184 ? 0.805 51.630 53.271 1.00 59.19 184 PRO A O 1
ATOM 1364 N N . VAL A 1 185 ? -0.552 50.856 51.660 1.00 56.81 185 VAL A N 1
ATOM 1365 C CA . VAL A 1 185 ? 0.458 50.873 50.596 1.00 56.81 185 VAL A CA 1
ATOM 1366 C C . VAL A 1 185 ? 0.294 52.184 49.832 1.00 56.81 185 VAL A C 1
ATOM 1368 O O . VAL A 1 185 ? -0.704 52.374 49.138 1.00 56.81 185 VAL A O 1
ATOM 1371 N N . ASP A 1 186 ? 1.250 53.091 50.019 1.00 57.06 186 ASP A N 1
ATOM 1372 C CA . ASP A 1 186 ? 1.294 54.399 49.368 1.00 57.06 186 ASP A CA 1
ATOM 1373 C C . ASP A 1 186 ? 1.377 54.293 47.835 1.00 57.06 186 ASP A C 1
ATOM 1375 O O . ASP A 1 186 ? 2.049 53.423 47.270 1.00 57.06 186 ASP A O 1
ATOM 1379 N N . ASP A 1 187 ? 0.692 55.235 47.183 1.00 52.41 187 ASP A N 1
ATOM 1380 C CA . ASP A 1 187 ? 0.659 55.496 45.747 1.00 52.41 187 ASP A CA 1
ATOM 1381 C C . ASP A 1 187 ? 2.046 55.447 45.088 1.00 52.41 187 ASP A C 1
ATOM 1383 O O . ASP A 1 187 ? 2.923 56.270 45.359 1.00 52.41 187 ASP A O 1
ATOM 1387 N N . VAL A 1 188 ? 2.213 54.553 44.109 1.00 50.28 188 VAL A N 1
ATOM 1388 C CA . VAL A 1 188 ? 3.280 54.675 43.101 1.00 50.28 188 VAL A CA 1
ATOM 1389 C C . VAL A 1 188 ? 2.683 54.599 41.697 1.00 50.28 188 VAL A C 1
ATOM 1391 O O . VAL A 1 188 ? 3.096 53.817 40.842 1.00 50.28 188 VAL A O 1
ATOM 1394 N N . ALA A 1 189 ? 1.692 55.452 41.446 1.00 46.81 189 ALA A N 1
ATOM 1395 C CA . ALA A 1 189 ? 1.468 55.998 40.118 1.00 46.81 189 ALA A CA 1
ATOM 1396 C C . ALA A 1 189 ? 2.358 57.240 39.985 1.00 46.81 189 ALA A C 1
ATOM 1398 O O . ALA A 1 189 ? 2.030 58.277 40.539 1.00 46.81 189 ALA A O 1
ATOM 1399 N N . ASP A 1 190 ? 3.526 57.082 39.353 1.00 53.88 190 ASP A N 1
ATOM 1400 C CA . ASP A 1 190 ? 4.217 58.096 38.535 1.00 53.88 190 ASP A CA 1
ATOM 1401 C C . ASP A 1 190 ? 5.718 57.800 38.450 1.00 53.88 190 ASP A C 1
ATOM 1403 O O . ASP A 1 190 ? 6.504 58.189 39.314 1.00 53.88 190 ASP A O 1
ATOM 1407 N N . LYS A 1 191 ? 6.123 57.131 37.362 1.00 48.62 191 LYS A N 1
ATOM 1408 C CA . LYS A 1 191 ? 7.368 57.400 36.607 1.00 48.62 191 LYS 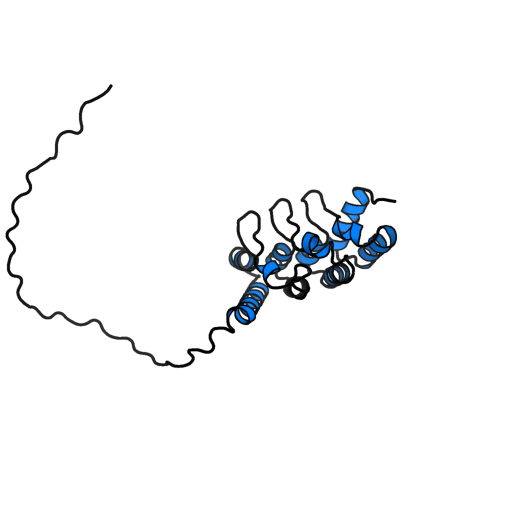A CA 1
ATOM 1409 C C . LYS A 1 191 ? 7.477 56.478 35.390 1.00 48.62 191 LYS A C 1
ATOM 1411 O O . LYS A 1 191 ? 8.452 55.763 35.194 1.00 48.62 191 LYS A O 1
ATOM 1416 N N . ALA A 1 192 ? 6.473 56.544 34.520 1.00 52.09 192 ALA A N 1
ATOM 1417 C CA . ALA A 1 192 ? 6.609 56.140 33.124 1.00 52.09 192 ALA A CA 1
ATOM 1418 C C . ALA A 1 192 ? 6.772 57.398 32.259 1.00 52.09 192 ALA A C 1
ATOM 1420 O O . ALA A 1 192 ? 5.881 57.774 31.507 1.00 52.09 192 ALA A O 1
ATOM 1421 N N . ALA A 1 193 ? 7.907 58.083 32.396 1.00 51.50 193 ALA A N 1
ATOM 1422 C CA . ALA A 1 193 ? 8.369 59.043 31.402 1.00 51.50 193 ALA A CA 1
ATOM 1423 C C . ALA A 1 193 ? 9.870 59.283 31.576 1.00 51.50 193 ALA A C 1
ATOM 1425 O O . ALA A 1 193 ? 10.315 59.662 32.654 1.00 51.50 193 ALA A O 1
ATOM 1426 N N . GLN A 1 194 ? 10.592 59.172 30.458 1.00 46.34 194 GLN A N 1
ATOM 1427 C CA . GLN A 1 194 ? 12.000 59.531 30.251 1.00 46.34 194 GLN A CA 1
ATOM 1428 C C . GLN A 1 194 ? 13.011 58.441 30.639 1.00 46.34 194 GLN A C 1
ATOM 1430 O O . GLN A 1 194 ? 13.477 58.371 31.765 1.00 46.34 194 GLN A O 1
ATOM 1435 N N . LEU A 1 195 ? 13.446 57.661 29.648 1.00 50.12 195 LEU A N 1
ATOM 1436 C CA . LEU A 1 195 ? 14.772 57.887 29.075 1.00 50.12 195 LEU A CA 1
ATOM 1437 C C . LEU A 1 195 ? 14.853 57.216 27.695 1.00 50.12 195 LEU A C 1
ATOM 1439 O O . LEU A 1 195 ? 14.864 55.999 27.560 1.00 50.12 195 LEU A O 1
ATOM 1443 N N . LYS A 1 196 ? 14.884 58.068 26.667 1.00 46.59 196 LYS A N 1
ATOM 1444 C CA . LYS A 1 196 ? 15.597 57.813 25.417 1.00 46.59 196 LYS A CA 1
ATOM 1445 C C . LYS A 1 196 ? 17.085 57.876 25.755 1.00 46.59 196 LYS A C 1
ATOM 1447 O O . LYS A 1 196 ? 17.485 58.927 26.250 1.00 46.59 196 LYS A O 1
ATOM 1452 N N . VAL A 1 197 ? 17.844 56.823 25.462 1.00 54.88 197 VAL A N 1
ATOM 1453 C CA . VAL A 1 197 ? 19.023 56.829 24.570 1.00 54.88 197 VAL A CA 1
ATOM 1454 C C . VAL A 1 197 ? 19.131 55.433 23.972 1.00 54.88 197 VAL A C 1
ATOM 1456 O O . VAL A 1 197 ? 19.046 54.469 24.759 1.00 54.88 197 VAL A O 1
#

Foldseek 3Di:
DQDDLVLLQVLLVCLLVLVQVSVVVSCVVHNLQSLLVRADPQRDHSLLRNLLNLSLVSLLVSLVGRDLVSQQCSQCRATNQQDGSLLSNQLQQNQSSLVSQQVRDVSSNHNPNSQCRATNVRDGSLRSNVPSDPDNCNNNVVNVVSCCVVVVPVPPPDPDDDDDDDDDDDDDDDDDDDDDDDDDDDDDPDDPDDDDD

pLDDT: mean 85.32, std 21.66, range [32.34, 98.94]

Solvent-accessible surface area (backbone atoms only — not comparable to full-atom values): 11410 Å² total; per-residue (Å²): 122,81,82,54,71,67,57,28,38,51,44,30,50,26,27,44,75,45,39,49,67,57,47,49,51,50,29,75,73,57,32,38,67,49,57,61,67,28,46,41,99,57,43,39,33,36,54,27,31,7,22,40,62,52,24,47,67,44,42,50,53,48,70,75,57,35,47,68,91,50,33,33,60,48,57,66,38,47,21,76,68,32,38,30,23,56,45,33,5,32,78,62,37,21,47,70,35,45,48,56,50,31,71,35,55,61,96,39,44,12,32,70,65,51,46,64,46,49,27,64,86,69,37,26,37,56,53,44,20,68,73,67,50,87,80,16,62,68,30,34,52,49,50,51,55,51,48,47,66,69,69,47,77,80,56,92,75,78,95,78,77,87,75,91,75,92,80,80,86,82,77,90,78,95,76,84,85,78,85,78,88,77,81,86,82,78,88,82,89,83,82,94,73,87,82,91,130